Protein AF-A0AAD2JJI2-F1 (afdb_monomer_lite)

Organism: NCBI:txid2856

InterPro domains:
  IPR001129 Membrane-associated, eicosanoid/glutathione metabolism (MAPEG) protein [PF01124] (99-195)
  IPR023352 Membrane associated eicosanoid/glutathione metabolism-like domain superfamily [G3DSA:1.20.120.550] (39-202)
  IPR023352 Membrane associated eicosanoid/glutathione metabolism-like domain superfamily [SSF161084] (116-195)

Sequence (202 aa):
MNHLKLLPLAGTISCIIAIFCIFITALVKGLGDITNGPAQNLKDYVPVLYVTASAIFLLYTLFWNQGYTTFTEHEALQQRFEKEGYQNVDGHHDNDGDPNHNKGPSLTQVKYGGQNKKIRNADRFVGNLQEQMIPFLISMYAYSTYVNARSAAQIGWAWLFFRSYYPFTFTRFPLLFASTLPAYGCVWFMLLRAVYAATTTT

pLDDT: mean 77.68, std 17.43, range [41.06, 97.19]

Radius of gyration: 22.15 Å; chains: 1; bounding box: 49×36×62 Å

Foldseek 3Di:
DPPLVCVLVVLLVVLVVLLVVVVVVVVVVHPPDPDPWFDDDPVQQPLVVSLVVSLVSLLVSLVVQLVSQLVVVLVVQQVCCVPVPLPPRPQPPPDPPDPCSPDGDDSCSSQPVPPDPSSVLSVVLNVVSVVLVVLLSVLLVLLNRQTNNSVSSVLSSVLSVLSSCLSVQVVPPPSNCSSPVSNVVSSVVSNVNSVVSVVPVD

Secondary structure (DSSP, 8-state):
--SGGGHHHHHHHHHHHHHHHHHHHHHHT----TT--S--SGGGGHHHHHHHHHHHHHHHHHHHHHHHHHHHHHHHHHHHHHHH-GGG-TT--S-TT-S-TTPPPPHHHHHHSS--HHHHHHHHHHHHHHHHHHHHHHHHHHHIIIIIHHHHHHHHHHHHHHHHTHHHHTTSTTTHHHHHHHHHHHHHHHHHHHHHHHHH--

Structure (mmCIF, N/CA/C/O backbone):
data_AF-A0AAD2JJI2-F1
#
_entry.id   AF-A0AAD2JJI2-F1
#
loop_
_atom_site.group_PDB
_atom_site.id
_atom_site.type_symbol
_atom_site.label_atom_id
_atom_site.label_alt_id
_atom_site.label_comp_id
_atom_site.label_asym_id
_atom_site.label_entity_id
_atom_site.label_seq_id
_atom_site.pdbx_PDB_ins_code
_atom_site.Cartn_x
_atom_site.Cartn_y
_atom_site.Cartn_z
_atom_site.occupancy
_atom_site.B_iso_or_equiv
_atom_site.auth_seq_id
_atom_site.auth_comp_id
_atom_site.auth_asym_id
_atom_site.auth_atom_id
_atom_site.pdbx_PDB_model_num
ATOM 1 N N . MET A 1 1 ? -27.105 -10.404 13.482 1.00 43.94 1 MET A N 1
ATOM 2 C CA . MET A 1 1 ? -25.807 -10.023 14.095 1.00 43.94 1 MET A CA 1
ATOM 3 C C . MET A 1 1 ? -24.560 -10.734 13.527 1.00 43.94 1 MET A C 1
ATOM 5 O O . MET A 1 1 ? -23.466 -10.400 13.960 1.00 43.94 1 MET A O 1
ATOM 9 N N . ASN A 1 2 ? -24.651 -11.624 12.521 1.00 45.25 2 ASN A N 1
ATOM 10 C CA . ASN A 1 2 ? -23.464 -12.275 11.917 1.00 45.25 2 ASN A CA 1
ATOM 11 C C . ASN A 1 2 ? -22.924 -11.591 10.642 1.00 45.25 2 ASN A C 1
ATOM 13 O O . ASN A 1 2 ? -21.810 -11.885 10.219 1.00 45.25 2 ASN A O 1
ATOM 17 N N . HIS A 1 3 ? -23.668 -10.656 10.045 1.00 41.31 3 HIS A N 1
ATOM 18 C CA . HIS A 1 3 ? -23.313 -10.069 8.744 1.00 41.31 3 HIS A CA 1
ATOM 19 C C . HIS A 1 3 ? -22.249 -8.957 8.825 1.00 41.31 3 HIS A C 1
ATOM 21 O O . HIS A 1 3 ? -21.460 -8.806 7.899 1.00 41.31 3 HIS A O 1
ATOM 27 N N . LEU A 1 4 ? -22.153 -8.232 9.949 1.00 41.06 4 LEU A N 1
ATOM 28 C CA . LEU A 1 4 ? -21.192 -7.128 10.132 1.00 41.06 4 LEU A CA 1
ATOM 29 C C . LEU A 1 4 ? -19.730 -7.597 10.198 1.00 41.06 4 LEU A C 1
ATOM 31 O O . LEU A 1 4 ? -18.851 -6.947 9.644 1.00 41.06 4 LEU A O 1
ATOM 35 N N . LYS A 1 5 ? -19.472 -8.785 10.758 1.00 45.38 5 LYS A N 1
ATOM 36 C CA . LYS A 1 5 ? -18.121 -9.375 10.838 1.00 45.38 5 LYS A CA 1
ATOM 37 C C . LYS A 1 5 ? -17.541 -9.776 9.475 1.00 45.38 5 LYS A C 1
ATOM 39 O O . LYS A 1 5 ? -16.327 -9.893 9.345 1.00 45.38 5 LYS A O 1
ATOM 44 N N . LEU A 1 6 ? -18.396 -9.994 8.473 1.00 48.72 6 LEU A N 1
ATOM 45 C CA . LEU A 1 6 ? -17.996 -10.438 7.134 1.00 48.72 6 LEU A CA 1
ATOM 46 C C . LEU A 1 6 ? -17.609 -9.279 6.207 1.00 48.72 6 LEU A C 1
ATOM 48 O O . LEU A 1 6 ? -16.946 -9.516 5.207 1.00 48.72 6 LEU A O 1
ATOM 52 N N . LEU A 1 7 ? -17.974 -8.037 6.529 1.00 41.53 7 LEU A N 1
ATOM 53 C CA . LEU A 1 7 ? -17.784 -6.879 5.647 1.00 41.53 7 LEU A CA 1
ATOM 54 C C . LEU A 1 7 ? -16.307 -6.495 5.402 1.00 41.53 7 LEU A C 1
ATOM 56 O O . LEU A 1 7 ? -15.930 -6.336 4.240 1.00 41.53 7 LEU A O 1
ATOM 60 N N . PRO A 1 8 ? -15.431 -6.409 6.423 1.00 46.12 8 PRO A N 1
ATOM 61 C CA . PRO A 1 8 ? -14.004 -6.136 6.206 1.00 46.12 8 PRO A CA 1
ATOM 62 C C . PRO A 1 8 ? -13.297 -7.293 5.489 1.00 46.12 8 PRO A C 1
ATOM 64 O O . PRO A 1 8 ? -12.393 -7.089 4.674 1.00 46.12 8 PRO A O 1
ATOM 67 N N . LEU A 1 9 ? -13.746 -8.520 5.771 1.00 49.56 9 LEU A N 1
ATOM 68 C CA . LEU A 1 9 ? -13.246 -9.734 5.140 1.00 49.56 9 LEU A CA 1
ATOM 69 C C . LEU A 1 9 ? -13.655 -9.784 3.664 1.00 49.56 9 LEU A C 1
ATOM 71 O O . LEU A 1 9 ? -12.820 -10.090 2.825 1.00 49.56 9 LEU A O 1
ATOM 75 N N . ALA A 1 10 ? -14.890 -9.403 3.332 1.00 48.69 10 ALA A N 1
ATOM 76 C CA . ALA A 1 10 ? -15.382 -9.316 1.962 1.00 48.69 10 ALA A CA 1
ATOM 77 C C . ALA A 1 10 ? -14.613 -8.265 1.156 1.00 48.69 10 ALA A C 1
ATOM 79 O O . ALA A 1 10 ? -14.203 -8.560 0.039 1.00 48.69 10 ALA A O 1
ATOM 80 N N . GLY A 1 11 ? -14.332 -7.087 1.725 1.00 41.97 11 GLY A N 1
ATOM 81 C CA . GLY A 1 11 ? -13.484 -6.078 1.076 1.00 41.97 11 GLY A CA 1
ATOM 82 C C . GLY A 1 11 ? -12.068 -6.596 0.814 1.00 41.97 11 GLY A C 1
ATOM 83 O O . GLY A 1 11 ? -11.581 -6.536 -0.309 1.00 41.97 11 GLY A O 1
ATOM 84 N N . THR A 1 12 ? -11.444 -7.221 1.815 1.00 50.91 12 THR A N 1
ATOM 85 C CA . THR A 1 12 ? -10.092 -7.795 1.696 1.00 50.91 12 THR A CA 1
ATOM 86 C C . THR A 1 12 ? -10.035 -8.955 0.693 1.00 50.91 12 THR A C 1
ATOM 88 O O . THR A 1 12 ? -9.120 -9.020 -0.123 1.00 50.91 12 THR A O 1
ATOM 91 N N . ILE A 1 13 ? -11.027 -9.850 0.704 1.00 60.72 13 ILE A N 1
ATOM 92 C CA . ILE A 1 13 ? -11.151 -10.958 -0.253 1.00 60.72 13 ILE A CA 1
ATOM 93 C C . ILE A 1 13 ? -11.377 -10.413 -1.665 1.00 60.72 13 ILE A C 1
ATOM 95 O O . ILE A 1 13 ? -10.731 -10.879 -2.596 1.00 60.72 13 ILE A O 1
ATOM 99 N N . SER A 1 14 ? -12.220 -9.392 -1.829 1.00 45.00 14 SER A N 1
ATOM 100 C CA . SER A 1 14 ? -12.448 -8.733 -3.122 1.00 45.00 14 SER A CA 1
ATOM 101 C C . SER A 1 14 ? -11.168 -8.095 -3.661 1.00 45.00 14 SER A C 1
ATOM 103 O O . SER A 1 14 ? -10.886 -8.218 -4.848 1.00 45.00 14 SER A O 1
ATOM 105 N N . CYS A 1 15 ? -10.353 -7.478 -2.795 1.00 47.31 15 CYS A N 1
ATOM 106 C CA . CYS A 1 15 ? -9.023 -6.973 -3.146 1.00 47.31 15 CYS A CA 1
ATOM 107 C C . CYS A 1 15 ? -8.091 -8.083 -3.599 1.00 47.31 15 CYS A C 1
ATOM 109 O O . CYS A 1 15 ? -7.468 -7.957 -4.646 1.00 47.31 15 CYS A O 1
ATOM 111 N N . ILE A 1 16 ? -8.000 -9.169 -2.834 1.00 60.47 16 ILE A N 1
ATOM 112 C CA . ILE A 1 16 ? -7.134 -10.299 -3.172 1.00 60.47 16 ILE A CA 1
ATOM 113 C C . ILE A 1 16 ? -7.577 -10.914 -4.502 1.00 60.47 16 ILE A C 1
ATOM 115 O O . ILE A 1 16 ? -6.733 -11.141 -5.359 1.00 60.47 16 ILE A O 1
ATOM 119 N N . ILE A 1 17 ? -8.883 -11.106 -4.715 1.00 61.16 17 ILE A N 1
ATOM 120 C CA . ILE A 1 17 ? -9.442 -11.615 -5.974 1.00 61.16 17 ILE A CA 1
ATOM 121 C C . ILE A 1 17 ? -9.149 -10.650 -7.123 1.00 61.16 17 ILE A C 1
ATOM 123 O O . ILE A 1 17 ? -8.689 -11.096 -8.164 1.00 61.16 17 ILE A O 1
ATOM 127 N N . ALA A 1 18 ? -9.347 -9.342 -6.952 1.00 44.78 18 ALA A N 1
ATOM 128 C CA . ALA A 1 18 ? -9.059 -8.357 -7.992 1.00 44.78 18 ALA A CA 1
ATOM 129 C C . ALA A 1 18 ? -7.566 -8.340 -8.358 1.00 44.78 18 ALA A C 1
ATOM 131 O O . ALA A 1 18 ? -7.224 -8.416 -9.536 1.00 44.78 18 ALA A O 1
ATOM 132 N N . ILE A 1 19 ? -6.678 -8.332 -7.360 1.00 52.28 19 ILE A N 1
ATOM 133 C CA . ILE A 1 19 ? -5.223 -8.435 -7.536 1.00 52.28 19 ILE A CA 1
ATOM 134 C C . ILE A 1 19 ? -4.869 -9.732 -8.271 1.00 52.28 19 ILE A C 1
ATOM 136 O O . ILE A 1 19 ? -4.091 -9.707 -9.220 1.00 52.28 19 ILE A O 1
ATOM 140 N N . PHE A 1 20 ? -5.480 -10.855 -7.889 1.00 66.69 20 PHE A N 1
ATOM 141 C CA . PHE A 1 20 ? -5.233 -12.165 -8.487 1.00 66.69 20 PHE A CA 1
ATOM 142 C C . PHE A 1 20 ? -5.761 -12.260 -9.924 1.00 66.69 20 PHE A C 1
ATOM 144 O O . PHE A 1 20 ? -5.059 -12.748 -10.802 1.00 66.69 20 PHE A O 1
ATOM 151 N N . CYS A 1 21 ? -6.952 -11.731 -10.208 1.00 53.44 21 CYS A N 1
ATOM 152 C CA . CYS A 1 21 ? -7.525 -11.656 -11.551 1.00 53.44 21 CYS A CA 1
ATOM 153 C C . CYS A 1 21 ? -6.686 -10.761 -12.468 1.00 53.44 21 CYS A C 1
ATOM 155 O O . CYS A 1 21 ? -6.437 -11.123 -13.618 1.00 53.44 21 CYS A O 1
ATOM 157 N N . ILE A 1 22 ? -6.212 -9.618 -11.969 1.00 51.47 22 ILE A N 1
ATOM 158 C CA . ILE A 1 22 ? -5.355 -8.704 -12.730 1.00 51.47 22 ILE A CA 1
ATOM 159 C C . ILE A 1 22 ? -3.973 -9.336 -12.962 1.00 51.47 22 ILE A C 1
ATOM 161 O O . ILE A 1 22 ? -3.463 -9.285 -14.081 1.00 51.47 22 ILE A O 1
ATOM 165 N N . PHE A 1 23 ? -3.402 -10.007 -11.957 1.00 55.41 23 PHE A N 1
ATOM 166 C CA . PHE A 1 23 ? -2.145 -10.753 -12.068 1.00 55.41 23 PHE A CA 1
ATOM 167 C C . PHE A 1 23 ? -2.246 -11.921 -13.061 1.00 55.41 23 PHE A C 1
ATOM 169 O O . PHE A 1 23 ? -1.403 -12.045 -13.946 1.00 55.41 23 PHE A O 1
ATOM 176 N N . ILE A 1 24 ? -3.313 -12.724 -12.998 1.00 60.78 24 ILE A N 1
ATOM 177 C CA . ILE A 1 24 ? -3.593 -13.785 -13.977 1.00 60.78 24 ILE A CA 1
ATOM 178 C C . ILE A 1 24 ? -3.770 -13.192 -15.371 1.00 60.78 24 ILE A C 1
ATOM 180 O O . ILE A 1 24 ? -3.204 -13.711 -16.325 1.00 60.78 24 ILE A O 1
ATOM 184 N N . THR A 1 25 ? -4.485 -12.076 -15.508 1.00 52.12 25 THR A N 1
ATOM 185 C CA . THR A 1 25 ? -4.640 -11.407 -16.808 1.00 52.12 25 THR A CA 1
ATOM 186 C C . THR A 1 25 ? -3.288 -10.946 -17.362 1.00 52.12 25 THR A C 1
ATOM 188 O O . THR A 1 25 ? -3.051 -11.052 -18.565 1.00 52.12 25 THR A O 1
ATOM 191 N N . ALA A 1 26 ? -2.378 -10.481 -16.501 1.00 51.84 26 ALA A N 1
ATOM 192 C CA . ALA A 1 26 ? -1.017 -10.102 -16.873 1.00 51.84 26 ALA A CA 1
ATOM 193 C C . ALA A 1 26 ? -0.135 -11.310 -17.255 1.00 51.84 26 ALA A C 1
ATOM 195 O O . ALA A 1 26 ? 0.678 -11.195 -18.171 1.00 51.84 26 ALA A O 1
ATOM 196 N N . LEU A 1 27 ? -0.314 -12.466 -16.605 1.00 56.34 27 LEU A N 1
ATOM 197 C CA . LEU A 1 27 ? 0.367 -13.720 -16.954 1.00 56.34 27 LEU A CA 1
ATOM 198 C C . LEU A 1 27 ? -0.154 -14.316 -18.270 1.00 56.34 27 LEU A C 1
ATOM 200 O O . LEU A 1 27 ? 0.636 -14.682 -19.136 1.00 56.34 27 LEU A O 1
ATOM 204 N N . VAL A 1 28 ? -1.479 -14.365 -18.442 1.00 58.12 28 VAL A N 1
ATOM 205 C CA . VAL A 1 28 ? -2.165 -14.931 -19.617 1.00 58.12 28 VAL A CA 1
ATOM 206 C C . VAL A 1 28 ? -1.886 -14.113 -20.880 1.00 58.12 28 VAL A C 1
ATOM 208 O O . VAL A 1 28 ? -1.758 -14.681 -21.959 1.00 58.12 28 VAL A O 1
ATOM 211 N N . LYS A 1 29 ? -1.730 -12.788 -20.761 1.00 53.38 29 LYS A N 1
ATOM 212 C CA . LYS A 1 29 ? -1.351 -11.914 -21.888 1.00 53.38 29 LYS A CA 1
ATOM 213 C C . LYS A 1 29 ? 0.147 -11.949 -22.234 1.00 53.38 29 LYS A C 1
ATOM 215 O O . LYS A 1 29 ? 0.558 -11.271 -23.170 1.00 53.38 29 LYS A O 1
ATOM 220 N N . GLY A 1 30 ? 0.941 -12.759 -21.529 1.00 45.28 30 GLY A N 1
ATOM 221 C CA . GLY A 1 30 ? 2.331 -13.056 -21.861 1.00 45.28 30 GLY A CA 1
ATOM 222 C C . GLY A 1 30 ? 3.358 -12.126 -21.206 1.00 45.28 30 GLY A C 1
ATOM 223 O O . GLY A 1 30 ? 3.362 -10.906 -21.391 1.00 45.28 30 GLY A O 1
ATOM 224 N N . LEU A 1 31 ? 4.314 -12.742 -20.499 1.00 50.06 31 LEU A N 1
ATOM 225 C CA . LEU A 1 31 ? 5.531 -12.142 -19.936 1.00 50.06 31 LEU A CA 1
ATOM 226 C C . LEU A 1 31 ? 6.638 -11.881 -20.991 1.00 50.06 31 LEU A C 1
ATOM 228 O O . LEU A 1 31 ? 7.806 -12.131 -20.731 1.00 50.06 31 LEU A O 1
ATOM 232 N N . GLY A 1 32 ? 6.284 -11.420 -22.198 1.00 47.78 32 GLY A N 1
ATOM 233 C CA . GLY A 1 32 ? 7.225 -11.281 -23.325 1.00 47.78 32 GLY A CA 1
ATOM 234 C C . GLY A 1 32 ? 8.354 -10.254 -23.129 1.00 47.78 32 GLY A C 1
ATOM 235 O O . GLY A 1 32 ? 8.102 -9.057 -23.130 1.00 47.78 32 GLY A O 1
ATOM 236 N N . ASP A 1 33 ? 9.584 -10.742 -23.010 1.00 43.53 33 ASP A N 1
ATOM 237 C CA . ASP A 1 33 ? 10.868 -10.027 -22.973 1.00 43.53 33 ASP A CA 1
ATOM 238 C C . ASP A 1 33 ? 11.049 -8.882 -21.954 1.00 43.53 33 ASP A C 1
ATOM 240 O O . ASP A 1 33 ? 10.350 -7.868 -21.906 1.00 43.53 33 ASP A O 1
ATOM 244 N N . ILE A 1 34 ? 12.083 -9.042 -21.129 1.00 45.88 34 ILE A N 1
ATOM 245 C CA . ILE A 1 34 ? 12.515 -8.123 -20.061 1.00 45.88 34 ILE A CA 1
ATOM 246 C C . ILE A 1 34 ? 13.245 -6.884 -20.648 1.00 45.88 34 ILE A C 1
ATOM 248 O O . ILE A 1 34 ? 13.812 -6.075 -19.922 1.00 45.88 34 ILE A O 1
ATOM 252 N N . THR A 1 35 ? 13.207 -6.680 -21.968 1.00 45.25 35 THR A N 1
ATOM 253 C CA . THR A 1 35 ? 14.158 -5.825 -22.703 1.00 45.25 35 THR A CA 1
ATOM 254 C C . THR A 1 35 ? 13.556 -4.636 -23.451 1.00 45.25 35 THR A C 1
ATOM 256 O O . THR A 1 35 ? 14.305 -3.891 -24.079 1.00 45.25 35 THR A O 1
ATOM 259 N N . ASN A 1 36 ? 12.251 -4.364 -23.356 1.00 56.16 36 ASN A N 1
ATOM 260 C CA . ASN A 1 36 ? 11.730 -3.099 -23.887 1.00 56.16 36 ASN A CA 1
ATOM 261 C C . ASN A 1 36 ? 12.268 -1.961 -23.013 1.00 56.16 36 ASN A C 1
ATOM 263 O O . ASN A 1 36 ? 11.996 -1.950 -21.820 1.00 56.16 36 ASN A O 1
ATOM 267 N N . GLY A 1 37 ? 13.098 -1.076 -23.563 1.00 67.88 37 GLY A N 1
ATOM 268 C CA . GLY A 1 37 ? 13.741 0.015 -22.827 1.00 67.88 37 GLY A CA 1
ATOM 269 C C . GLY A 1 37 ? 12.758 1.055 -22.246 1.00 67.88 37 GLY A C 1
ATOM 270 O O . GLY A 1 37 ? 11.643 0.716 -21.842 1.00 67.88 37 GLY A O 1
ATOM 271 N N . PRO A 1 38 ? 13.149 2.339 -22.186 1.00 80.62 38 PRO A N 1
ATOM 272 C CA . PRO A 1 38 ? 12.285 3.420 -21.711 1.00 80.62 38 PRO A CA 1
ATOM 273 C C . PRO A 1 38 ? 10.902 3.379 -22.377 1.00 80.62 38 PRO A C 1
ATOM 275 O O . PRO A 1 38 ? 10.813 3.059 -23.566 1.00 80.62 38 PRO A O 1
ATOM 278 N N . ALA A 1 39 ? 9.832 3.703 -21.643 1.00 85.06 39 ALA A N 1
ATOM 279 C CA . ALA A 1 39 ? 8.488 3.755 -22.220 1.00 85.06 39 ALA A CA 1
ATOM 280 C C . ALA A 1 39 ? 8.447 4.722 -23.415 1.00 85.06 39 ALA A C 1
ATOM 282 O O . ALA A 1 39 ? 8.797 5.893 -23.282 1.00 85.06 39 ALA A O 1
ATOM 283 N N . GLN A 1 40 ? 8.003 4.234 -24.572 1.00 85.88 40 GLN A N 1
ATOM 284 C CA . GLN A 1 40 ? 7.971 4.997 -25.823 1.00 85.88 40 GLN A CA 1
ATOM 285 C C . GLN A 1 40 ? 6.574 5.557 -26.104 1.00 85.88 40 GLN A C 1
ATOM 287 O O . GLN A 1 40 ? 6.432 6.597 -26.739 1.00 85.88 40 GLN A O 1
ATOM 292 N N . ASN A 1 41 ? 5.526 4.871 -25.638 1.00 88.06 41 ASN A N 1
ATOM 293 C CA . ASN A 1 41 ? 4.136 5.217 -25.914 1.00 88.06 41 ASN A CA 1
ATOM 294 C C . ASN A 1 41 ? 3.262 5.126 -24.658 1.00 88.06 41 ASN A C 1
ATOM 296 O O . ASN A 1 41 ? 3.548 4.387 -23.720 1.00 88.06 41 ASN A O 1
ATOM 300 N N . LEU A 1 42 ? 2.097 5.785 -24.687 1.00 85.44 42 LEU 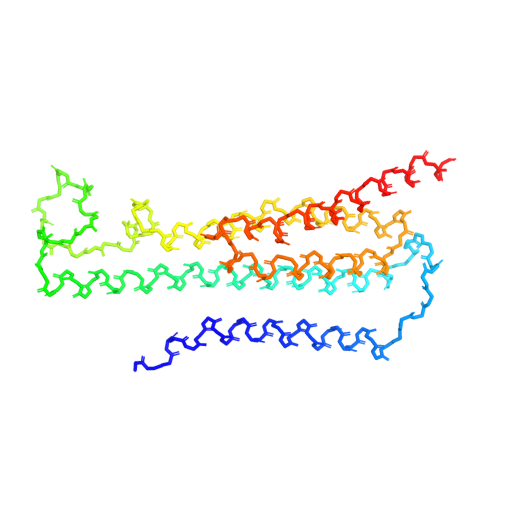A N 1
ATOM 301 C CA . LEU A 1 42 ? 1.099 5.705 -23.607 1.00 85.44 42 LEU A CA 1
ATOM 302 C C . LEU A 1 42 ? 0.670 4.264 -23.279 1.00 85.44 42 LEU A C 1
ATOM 304 O O . LEU A 1 42 ? 0.366 3.952 -22.130 1.00 85.44 42 LEU A O 1
ATOM 308 N N . LYS A 1 43 ? 0.668 3.369 -24.275 1.00 88.31 43 LYS A N 1
ATOM 309 C CA . LYS A 1 43 ? 0.299 1.956 -24.092 1.00 88.31 43 LYS A CA 1
ATOM 310 C C . LYS A 1 43 ? 1.271 1.200 -23.182 1.00 88.31 43 LYS A C 1
ATOM 312 O O . LYS A 1 43 ? 0.849 0.253 -22.520 1.00 88.31 43 LYS A O 1
ATOM 317 N N . ASP A 1 44 ? 2.520 1.647 -23.085 1.00 88.06 44 ASP A N 1
ATOM 318 C CA . ASP A 1 44 ? 3.545 0.997 -22.262 1.00 88.06 44 ASP A CA 1
ATOM 319 C C . ASP A 1 44 ? 3.258 1.172 -20.764 1.00 88.06 44 ASP A C 1
ATOM 321 O O . ASP A 1 44 ? 3.665 0.346 -19.952 1.00 88.06 44 ASP A O 1
ATOM 325 N N . TYR A 1 45 ? 2.478 2.197 -20.395 1.00 90.31 45 TYR A N 1
ATOM 326 C CA . TYR A 1 45 ? 2.071 2.470 -19.014 1.00 90.31 45 TYR A CA 1
ATOM 327 C C . TYR A 1 45 ? 0.844 1.674 -18.565 1.00 90.31 45 TYR A C 1
ATOM 329 O O . TYR A 1 45 ? 0.505 1.708 -17.385 1.00 90.31 45 TYR A O 1
ATOM 337 N N . VAL A 1 46 ? 0.169 0.930 -19.448 1.00 90.75 46 VAL A N 1
ATOM 338 C CA . VAL A 1 46 ? -1.028 0.152 -19.070 1.00 90.75 46 VAL A CA 1
ATOM 339 C C . VAL A 1 46 ? -0.773 -0.782 -17.869 1.00 90.75 46 VAL A C 1
ATOM 341 O O . VAL A 1 46 ? -1.577 -0.767 -16.935 1.00 90.75 46 VAL A O 1
ATOM 344 N N . PRO A 1 47 ? 0.346 -1.533 -17.793 1.00 90.56 47 PRO A N 1
ATOM 345 C CA . PRO A 1 47 ? 0.684 -2.320 -16.604 1.00 90.56 47 PRO A CA 1
ATOM 346 C C . PRO A 1 47 ? 0.848 -1.477 -15.328 1.00 90.56 47 PRO A C 1
ATOM 348 O O . PRO A 1 47 ? 0.406 -1.882 -14.255 1.00 90.56 47 PRO A O 1
ATOM 351 N N . VAL A 1 48 ? 1.441 -0.288 -15.447 1.00 93.69 48 VAL A N 1
ATOM 352 C CA . VAL A 1 48 ? 1.685 0.661 -14.346 1.00 93.69 48 VAL A CA 1
ATOM 353 C C . VAL A 1 48 ? 0.369 1.253 -13.828 1.00 93.69 48 VAL A C 1
ATOM 355 O O . VAL A 1 48 ? 0.181 1.424 -12.620 1.00 93.69 48 VAL A O 1
ATOM 358 N N . LEU A 1 49 ? -0.587 1.502 -14.727 1.00 94.00 49 LEU A N 1
ATOM 359 C CA . LEU A 1 49 ? -1.936 1.943 -14.374 1.00 94.00 49 LEU A CA 1
ATOM 360 C C . LEU A 1 49 ? -2.683 0.885 -13.555 1.00 94.00 49 LEU A C 1
ATOM 362 O O . LEU A 1 49 ? -3.345 1.243 -12.583 1.00 94.00 49 LEU A O 1
ATOM 366 N N . TYR A 1 50 ? -2.538 -0.408 -13.868 1.00 93.56 50 TYR A N 1
ATOM 367 C CA . TYR A 1 50 ? -3.140 -1.476 -13.056 1.00 93.56 50 TYR A CA 1
ATOM 368 C C . TYR A 1 50 ? -2.583 -1.517 -11.631 1.00 93.56 50 TYR A C 1
ATOM 370 O O . TYR A 1 50 ? -3.346 -1.672 -10.674 1.00 93.56 50 TYR A O 1
ATOM 378 N N . VAL A 1 51 ? -1.271 -1.331 -11.474 1.00 95.69 51 VAL A N 1
ATOM 379 C CA . VAL A 1 51 ? -0.641 -1.222 -10.152 1.00 95.69 51 VAL A CA 1
ATOM 380 C C . VAL A 1 51 ? -1.153 0.017 -9.415 1.00 95.69 51 VAL A C 1
ATOM 382 O O . VAL A 1 51 ? -1.518 -0.068 -8.245 1.00 95.69 51 VAL A O 1
ATOM 385 N N . THR A 1 52 ? -1.253 1.156 -10.103 1.00 97.19 52 THR A N 1
ATOM 386 C CA . THR A 1 52 ? -1.760 2.412 -9.526 1.00 97.19 52 THR A CA 1
ATOM 387 C C . THR A 1 52 ? -3.198 2.254 -9.032 1.00 97.19 52 THR A C 1
ATOM 389 O O . THR A 1 52 ? -3.497 2.574 -7.882 1.00 97.19 52 THR A O 1
ATOM 392 N N . ALA A 1 53 ? -4.080 1.700 -9.867 1.00 95.25 53 ALA A N 1
ATOM 393 C CA . ALA A 1 53 ? -5.464 1.417 -9.504 1.00 95.25 53 ALA A CA 1
ATOM 394 C C . ALA A 1 53 ? -5.547 0.475 -8.294 1.00 95.25 53 ALA A C 1
ATOM 396 O O . ALA A 1 53 ? -6.335 0.707 -7.379 1.00 95.25 53 ALA A O 1
ATOM 397 N N . SER A 1 54 ? -4.685 -0.542 -8.241 1.00 94.88 54 SER A N 1
ATOM 398 C CA . SER A 1 54 ? -4.631 -1.492 -7.126 1.00 94.88 54 SER A CA 1
ATOM 399 C C . SER A 1 54 ? -4.118 -0.853 -5.830 1.00 94.88 54 SER A C 1
ATOM 401 O O . SER A 1 54 ? -4.637 -1.154 -4.758 1.00 94.88 54 SER A O 1
ATOM 403 N N . ALA A 1 55 ? -3.163 0.080 -5.906 1.00 95.06 55 ALA A N 1
ATOM 404 C CA . ALA A 1 55 ? -2.703 0.863 -4.755 1.00 95.06 55 ALA A CA 1
ATOM 405 C C . ALA A 1 55 ? -3.811 1.760 -4.193 1.00 95.06 55 ALA A C 1
ATOM 407 O O . ALA A 1 55 ? -4.012 1.810 -2.980 1.00 95.06 55 ALA A O 1
ATOM 408 N N . ILE A 1 56 ? -4.567 2.419 -5.076 1.00 95.56 56 ILE A N 1
ATOM 409 C CA . ILE A 1 56 ? -5.730 3.229 -4.697 1.00 95.56 56 ILE A CA 1
ATOM 410 C C . ILE A 1 56 ? -6.811 2.345 -4.065 1.00 95.56 56 ILE A C 1
ATOM 412 O O . ILE A 1 56 ? -7.381 2.713 -3.040 1.00 95.56 56 ILE A O 1
ATOM 416 N N . PHE A 1 57 ? -7.066 1.162 -4.626 1.00 95.88 57 PHE A N 1
ATOM 417 C CA . PHE A 1 57 ? -8.048 0.226 -4.081 1.00 95.88 57 PHE A CA 1
ATOM 418 C C . PHE A 1 57 ? -7.646 -0.296 -2.695 1.00 95.88 57 PHE A C 1
ATOM 420 O O . PHE A 1 57 ? -8.474 -0.362 -1.782 1.00 95.88 57 PHE A O 1
ATOM 427 N N . LEU A 1 58 ? -6.357 -0.591 -2.495 1.00 94.06 58 LEU A N 1
ATOM 428 C CA . LEU A 1 58 ? -5.819 -0.942 -1.183 1.00 94.06 58 LEU A CA 1
ATOM 429 C C . LEU A 1 58 ? -5.992 0.210 -0.183 1.00 94.06 58 LEU A C 1
ATOM 431 O O . LEU A 1 58 ? -6.456 -0.024 0.932 1.00 94.06 58 LEU A O 1
ATOM 435 N N . LEU A 1 59 ? -5.693 1.452 -0.579 1.00 94.31 59 LEU A N 1
ATOM 436 C CA . LEU A 1 59 ? -5.921 2.631 0.262 1.00 94.31 59 LEU A CA 1
ATOM 437 C C . LEU A 1 59 ? -7.397 2.785 0.637 1.00 94.31 59 LEU A C 1
ATOM 439 O O . LEU A 1 59 ? -7.714 2.982 1.809 1.00 94.31 59 LEU A O 1
ATOM 443 N N . TYR A 1 60 ? -8.299 2.635 -0.330 1.00 94.69 60 TYR A N 1
ATOM 444 C CA . TYR A 1 60 ? -9.736 2.695 -0.081 1.00 94.69 60 TYR A CA 1
ATOM 445 C C . TYR A 1 60 ? -10.199 1.607 0.897 1.00 94.69 60 TYR A C 1
ATOM 447 O O . TYR A 1 60 ? -10.999 1.867 1.793 1.00 94.69 60 TYR A O 1
ATOM 455 N N . THR A 1 61 ? -9.625 0.408 0.801 1.00 92.38 61 THR A N 1
ATOM 456 C CA . THR A 1 61 ? -9.887 -0.690 1.744 1.00 92.38 61 THR A CA 1
ATOM 457 C C . THR A 1 61 ? -9.432 -0.349 3.160 1.00 92.38 61 THR A C 1
ATOM 459 O O . THR A 1 61 ? -10.135 -0.650 4.125 1.00 92.38 61 THR A O 1
ATOM 462 N N . LEU A 1 62 ? -8.282 0.315 3.311 1.00 92.81 62 LEU A N 1
ATOM 463 C CA . LEU A 1 62 ? -7.819 0.771 4.620 1.00 92.81 62 LEU A CA 1
ATOM 464 C C . LEU A 1 62 ? -8.695 1.897 5.181 1.00 92.81 62 LEU A C 1
ATOM 466 O O . LEU A 1 62 ? -9.000 1.855 6.371 1.00 92.81 62 LEU A O 1
ATOM 470 N N . PHE A 1 63 ? -9.164 2.840 4.354 1.00 93.69 63 PHE A N 1
ATOM 471 C CA . PHE A 1 63 ? -10.148 3.845 4.780 1.00 93.69 63 PHE A CA 1
ATOM 472 C C . PHE A 1 63 ? -11.454 3.203 5.244 1.00 93.69 63 PHE A C 1
ATOM 474 O O . PHE A 1 63 ? -12.000 3.579 6.282 1.00 93.69 63 PHE A O 1
ATOM 481 N N . TRP A 1 64 ? -11.933 2.196 4.514 1.00 93.19 64 TRP A N 1
ATOM 482 C CA . TRP A 1 64 ? -13.109 1.437 4.916 1.00 93.19 64 TRP A CA 1
ATOM 483 C C . TRP A 1 64 ? -12.894 0.755 6.270 1.00 93.19 64 TRP A C 1
ATOM 485 O O . TRP A 1 64 ? -13.726 0.877 7.166 1.00 93.19 64 TRP A O 1
ATOM 495 N N . ASN A 1 65 ? -11.752 0.087 6.456 1.00 90.94 65 ASN A N 1
ATOM 496 C CA . ASN A 1 65 ? -11.403 -0.555 7.720 1.00 90.94 65 ASN A CA 1
ATOM 497 C C . ASN A 1 65 ? -11.268 0.451 8.877 1.00 90.94 65 ASN A C 1
ATOM 499 O O . ASN A 1 65 ? -11.700 0.161 9.992 1.00 90.94 65 ASN A O 1
ATOM 503 N N . GLN A 1 66 ? -10.702 1.632 8.620 1.00 93.25 66 GLN A N 1
ATOM 504 C CA . GLN A 1 66 ? -10.604 2.730 9.583 1.00 93.25 66 GLN A CA 1
ATOM 505 C C . GLN A 1 66 ? -11.993 3.184 10.042 1.00 93.25 66 GLN A C 1
ATOM 507 O O . GLN A 1 66 ? -12.272 3.164 11.240 1.00 93.25 66 GLN A O 1
ATOM 512 N N . GLY A 1 67 ? -12.891 3.503 9.103 1.00 92.31 67 GLY A 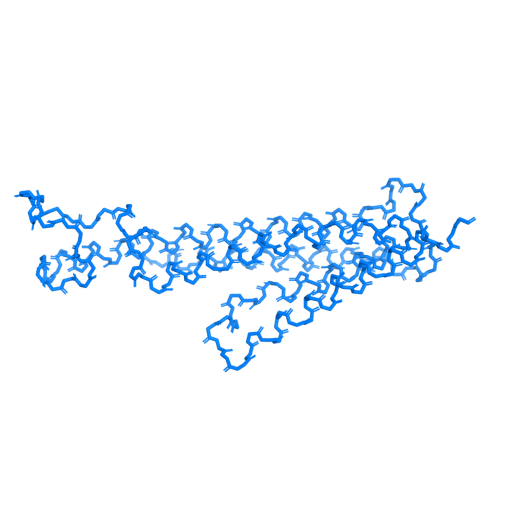N 1
ATOM 513 C CA . GLY A 1 67 ? -14.266 3.898 9.415 1.00 92.31 67 GLY A CA 1
ATOM 514 C C . GLY A 1 67 ? -15.045 2.799 10.140 1.00 92.31 67 GLY A C 1
ATOM 515 O O . GLY A 1 67 ? -15.650 3.052 11.180 1.00 92.31 67 GLY A O 1
ATOM 516 N N . TYR A 1 68 ? -14.970 1.562 9.641 1.00 92.44 68 TYR A N 1
ATOM 517 C CA . TYR A 1 68 ? -15.611 0.402 10.260 1.00 92.44 68 TYR A CA 1
ATOM 518 C C . TYR A 1 68 ? -15.149 0.202 11.708 1.00 92.44 68 TYR A C 1
ATOM 520 O O . TYR A 1 68 ? -15.982 0.057 12.599 1.00 92.44 68 TYR A O 1
ATOM 528 N N . THR A 1 69 ? -13.837 0.267 11.959 1.00 92.38 69 THR A N 1
ATOM 529 C CA . THR A 1 69 ? -13.274 0.124 13.309 1.00 92.38 69 THR A CA 1
ATOM 530 C C . THR A 1 69 ? -13.843 1.186 14.246 1.00 92.38 69 THR A C 1
ATOM 532 O O . THR A 1 69 ? -14.300 0.845 15.336 1.00 92.38 69 THR A O 1
ATOM 535 N N . THR A 1 70 ? -13.899 2.451 13.818 1.00 91.00 70 THR A N 1
ATOM 536 C CA . THR A 1 70 ? -14.491 3.531 14.620 1.00 91.00 70 THR A CA 1
ATOM 537 C C . THR A 1 70 ? -15.947 3.245 14.986 1.00 91.00 70 THR A C 1
ATOM 539 O O . THR A 1 70 ? -16.298 3.357 16.158 1.00 91.00 70 THR A O 1
ATOM 542 N N . PHE A 1 71 ? -16.786 2.843 14.025 1.00 92.56 71 PHE A N 1
ATOM 543 C CA . PHE A 1 71 ? -18.196 2.548 14.300 1.00 92.56 71 PHE A CA 1
ATOM 544 C C . PHE A 1 71 ? -18.368 1.357 15.245 1.00 92.56 71 PHE A C 1
ATOM 546 O O . PHE A 1 71 ? -19.144 1.441 16.191 1.00 92.56 71 PHE A O 1
ATOM 553 N N . THR A 1 72 ? -17.610 0.274 15.046 1.00 92.50 72 THR A N 1
ATOM 554 C CA . THR A 1 72 ? -17.711 -0.908 15.918 1.00 92.50 72 THR A CA 1
ATOM 555 C C . THR A 1 72 ? -17.259 -0.638 17.346 1.00 92.50 72 THR A C 1
ATOM 557 O O . THR A 1 72 ? -17.834 -1.173 18.290 1.00 92.50 72 THR A O 1
ATOM 560 N N . GLU A 1 73 ? -16.231 0.190 17.525 1.00 90.06 73 GLU A N 1
ATOM 561 C CA . GLU A 1 73 ? -15.746 0.539 18.857 1.00 90.06 73 GLU A CA 1
ATOM 562 C C . GLU A 1 73 ? -16.675 1.548 19.542 1.00 90.06 73 GLU A C 1
ATOM 564 O O . GLU A 1 73 ? -16.862 1.464 20.753 1.00 90.06 73 GLU A O 1
ATOM 569 N N . HIS A 1 74 ? -17.311 2.448 18.783 1.00 89.31 74 HIS A N 1
ATOM 570 C CA . HIS A 1 74 ? -18.358 3.334 19.302 1.00 89.31 74 HIS A CA 1
ATOM 571 C C . HIS A 1 74 ? -19.571 2.542 19.792 1.00 89.31 74 HIS A C 1
ATOM 573 O O . HIS A 1 74 ? -19.986 2.720 20.934 1.00 89.31 74 HIS A O 1
ATOM 579 N N . GLU A 1 75 ? -20.070 1.601 18.989 1.00 89.88 75 GLU A N 1
ATOM 580 C CA . GLU A 1 75 ? -21.168 0.714 19.382 1.00 89.88 75 GLU A CA 1
ATOM 581 C C . GLU A 1 75 ? -20.805 -0.120 20.622 1.00 89.88 75 GLU A C 1
ATOM 583 O O . GLU A 1 75 ? -21.598 -0.231 21.558 1.00 89.88 75 GLU A O 1
ATOM 588 N N . ALA A 1 76 ? -19.588 -0.670 20.674 1.00 88.25 76 ALA A N 1
ATOM 589 C CA . ALA A 1 76 ? -19.129 -1.449 21.821 1.00 88.25 76 ALA A CA 1
ATOM 590 C C . ALA A 1 76 ? -19.057 -0.611 23.108 1.00 88.25 76 ALA A C 1
ATOM 592 O O . ALA A 1 76 ? -19.408 -1.108 24.179 1.00 88.25 76 ALA A O 1
ATOM 593 N N . LEU A 1 77 ? -18.618 0.648 23.019 1.00 84.69 77 LEU A N 1
ATOM 594 C CA . LEU A 1 77 ? -18.584 1.567 24.158 1.00 84.69 77 LEU A CA 1
ATOM 595 C C . LEU A 1 77 ? -19.990 1.989 24.591 1.00 84.69 77 LEU A C 1
ATOM 597 O O . LEU A 1 77 ? -20.263 2.016 25.787 1.00 84.69 77 LEU A O 1
ATOM 601 N N . GLN A 1 78 ? -20.896 2.234 23.643 1.00 86.25 78 GLN A N 1
ATOM 602 C CA . GLN A 1 78 ? -22.299 2.538 23.928 1.00 86.25 78 GLN A CA 1
ATOM 603 C C . GLN A 1 78 ? -22.979 1.383 24.686 1.00 86.25 78 GLN A C 1
ATOM 605 O O . GLN A 1 78 ? -23.616 1.599 25.713 1.00 86.25 78 GLN A O 1
ATOM 610 N N . GLN A 1 79 ? -22.761 0.139 24.251 1.00 87.50 79 GLN A N 1
ATOM 611 C CA . GLN A 1 79 ? -23.297 -1.043 24.936 1.00 87.50 79 GLN A CA 1
ATOM 612 C C . GLN A 1 79 ? -22.707 -1.249 26.338 1.00 87.50 79 GLN A C 1
ATOM 614 O O . GLN A 1 79 ? -23.388 -1.778 27.215 1.00 87.50 79 GLN A O 1
ATOM 619 N N . ARG A 1 80 ? -21.437 -0.883 26.563 1.00 83.00 80 ARG A N 1
ATOM 620 C CA . ARG A 1 80 ? -20.820 -0.934 27.901 1.00 83.00 80 ARG A CA 1
ATOM 621 C C . ARG A 1 80 ? -21.386 0.144 28.810 1.00 83.00 80 ARG A C 1
ATOM 623 O O . ARG A 1 80 ? -21.745 -0.164 29.938 1.00 83.00 80 ARG A O 1
ATOM 630 N N . PHE A 1 81 ? -21.549 1.358 28.293 1.00 83.19 81 PHE A N 1
ATOM 631 C CA . PHE A 1 81 ? -22.175 2.465 29.008 1.00 83.19 81 PHE A CA 1
ATOM 632 C C . PHE A 1 81 ? -23.575 2.104 29.520 1.00 83.19 81 PHE A C 1
ATOM 634 O O . PHE A 1 81 ? -23.883 2.316 30.690 1.00 83.19 81 PHE A O 1
ATOM 641 N N . GLU A 1 82 ? -24.394 1.484 28.667 1.00 83.75 82 GLU A N 1
ATOM 642 C CA . GLU A 1 82 ? -25.747 1.034 29.018 1.00 83.75 82 GLU A CA 1
ATOM 643 C C . GLU A 1 82 ? -25.769 -0.076 30.083 1.00 83.75 82 GLU A C 1
ATOM 645 O O . GLU A 1 82 ? -26.739 -0.181 30.832 1.00 83.75 82 GLU A O 1
ATOM 650 N N . LYS A 1 83 ? -24.720 -0.907 30.165 1.00 83.19 83 LYS A N 1
ATOM 651 C CA . LYS A 1 83 ? -24.646 -2.049 31.095 1.00 83.19 83 LYS A CA 1
ATOM 652 C C . LYS A 1 83 ? -23.972 -1.726 32.426 1.00 83.19 83 LYS A C 1
ATOM 654 O O . LYS A 1 83 ? -24.410 -2.221 33.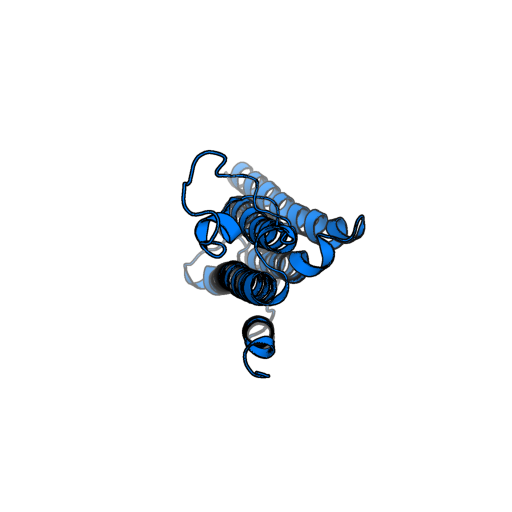458 1.00 83.19 83 LYS A O 1
ATOM 659 N N . GLU A 1 84 ? -22.880 -0.972 32.392 1.00 79.38 84 GLU A N 1
ATOM 660 C CA . GLU A 1 84 ? -21.961 -0.779 33.523 1.00 79.38 84 GLU A CA 1
ATOM 661 C C . GLU A 1 84 ? -22.137 0.594 34.196 1.00 79.38 84 GLU A C 1
ATOM 663 O O . GLU A 1 84 ? -21.624 0.812 35.296 1.00 79.38 84 GLU A O 1
ATOM 668 N N . GLY A 1 85 ? -22.895 1.501 33.568 1.00 67.81 85 GLY A N 1
ATOM 669 C CA . GLY A 1 85 ? -23.096 2.872 34.028 1.00 67.81 85 GLY A CA 1
ATOM 670 C C . GLY A 1 85 ? -21.875 3.774 33.802 1.00 67.81 85 GLY A C 1
ATOM 671 O O . GLY A 1 85 ? -20.755 3.314 33.587 1.00 67.81 85 GLY A O 1
ATO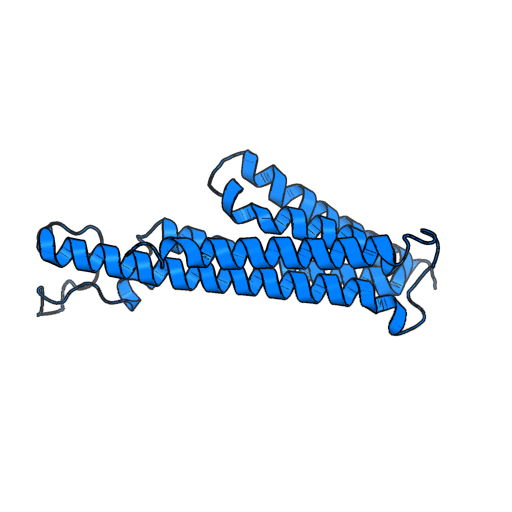M 672 N N . TYR A 1 86 ? -22.097 5.092 33.865 1.00 61.25 86 TYR A N 1
ATOM 673 C CA . TYR A 1 86 ? -21.120 6.138 33.515 1.00 61.25 86 TYR A CA 1
ATOM 674 C C . TYR A 1 86 ? -19.749 5.996 34.208 1.00 61.25 86 TYR A C 1
ATOM 676 O O . TYR A 1 86 ? -18.721 6.273 33.598 1.00 61.25 86 TYR A O 1
ATOM 684 N N . GLN A 1 87 ? -19.715 5.550 35.470 1.00 59.62 87 GLN A N 1
ATOM 685 C CA . GLN A 1 87 ? -18.501 5.552 36.303 1.00 59.62 87 GLN A CA 1
ATOM 686 C C . GLN A 1 87 ? -17.473 4.461 35.960 1.00 59.62 87 GLN A C 1
ATOM 688 O O . GLN A 1 87 ? -16.330 4.567 36.391 1.00 59.62 87 GLN A O 1
ATOM 693 N N . ASN A 1 88 ? -17.857 3.431 35.202 1.00 58.00 88 ASN A N 1
ATOM 694 C CA . ASN A 1 88 ? -17.014 2.251 34.971 1.00 58.00 88 ASN A CA 1
ATOM 695 C C . ASN A 1 88 ? -16.439 2.167 33.545 1.00 58.00 88 ASN A C 1
ATOM 697 O O . ASN A 1 88 ? -15.782 1.184 33.208 1.00 58.00 88 ASN A O 1
ATOM 701 N N . VAL A 1 89 ? -16.673 3.174 32.694 1.00 60.94 89 VAL A N 1
ATOM 702 C CA . VAL A 1 89 ? -16.226 3.154 31.292 1.00 60.94 89 VAL A CA 1
ATOM 703 C C . VAL A 1 89 ? -14.919 3.937 31.124 1.00 60.94 89 VAL A C 1
ATOM 705 O O . VAL A 1 89 ? -14.903 5.168 31.151 1.00 60.94 89 VAL A O 1
ATOM 708 N N . ASP A 1 90 ? -13.821 3.212 30.891 1.00 55.31 90 ASP A N 1
ATOM 709 C CA . ASP A 1 90 ? -12.511 3.779 30.544 1.00 55.31 90 ASP A CA 1
ATOM 710 C C . ASP A 1 90 ? -12.613 4.701 29.310 1.00 55.31 90 ASP A C 1
ATOM 712 O O . ASP A 1 90 ? -12.971 4.258 28.215 1.00 55.31 90 ASP A O 1
ATOM 716 N N . GLY A 1 91 ? -12.267 5.985 29.470 1.00 53.00 91 GLY A N 1
ATOM 717 C CA . GLY A 1 91 ? -12.251 6.978 28.382 1.00 53.00 91 GLY A CA 1
ATOM 718 C C . GLY A 1 91 ? -13.034 8.270 28.646 1.00 53.00 91 GLY A C 1
ATOM 719 O O . GLY A 1 91 ? -12.932 9.201 27.849 1.00 53.00 91 GLY A O 1
ATOM 720 N N . HIS A 1 92 ? -13.763 8.371 29.761 1.00 52.62 92 HIS A N 1
ATOM 721 C CA . HIS A 1 92 ? -14.355 9.630 30.232 1.00 52.62 92 HIS A CA 1
ATOM 722 C C . HIS A 1 92 ? -13.338 10.460 31.030 1.00 52.62 92 HIS A C 1
ATOM 724 O O . HIS A 1 92 ? -13.403 10.519 32.252 1.00 52.62 92 HIS A O 1
ATOM 730 N N . HIS A 1 93 ? -12.389 11.101 30.347 1.00 50.06 93 HIS A N 1
ATOM 731 C CA . HIS A 1 93 ? -11.531 12.115 30.983 1.00 50.06 93 HIS A CA 1
ATOM 732 C C . HIS A 1 93 ? -11.765 13.544 30.485 1.00 50.06 93 HIS A C 1
ATOM 734 O O . HIS A 1 93 ? -11.322 14.485 31.133 1.00 50.06 93 HIS A O 1
ATOM 740 N N . ASP A 1 94 ? -12.545 13.732 29.419 1.00 51.56 94 ASP A N 1
ATOM 741 C CA . ASP A 1 94 ? -12.699 15.048 28.801 1.00 51.56 94 ASP A CA 1
ATOM 742 C C . ASP A 1 94 ? -14.153 15.510 28.894 1.00 51.56 94 ASP A C 1
ATOM 744 O O . ASP A 1 94 ? -14.936 15.363 27.952 1.00 51.56 94 ASP A O 1
ATOM 748 N N . ASN A 1 95 ? -14.518 15.978 30.090 1.00 48.69 95 ASN A N 1
ATOM 749 C CA . ASN A 1 95 ? -15.397 17.125 30.331 1.00 48.69 95 ASN A CA 1
ATOM 750 C C . ASN A 1 95 ? -15.596 17.298 31.848 1.00 48.69 95 ASN A C 1
ATOM 752 O O . ASN A 1 95 ? -16.684 17.063 32.372 1.00 48.69 95 ASN A O 1
ATOM 756 N N . ASP A 1 96 ? -14.580 17.817 32.543 1.00 49.59 96 ASP A N 1
ATOM 757 C CA . ASP A 1 96 ? -14.694 18.332 33.925 1.00 49.59 96 ASP A CA 1
ATOM 758 C C . ASP A 1 96 ? -15.624 19.574 34.035 1.00 49.59 96 ASP A C 1
ATOM 760 O O . ASP A 1 96 ? -15.621 20.291 35.033 1.00 49.59 96 ASP A O 1
ATOM 764 N N . GLY A 1 97 ? -16.440 19.849 33.008 1.00 48.38 97 GLY A N 1
ATOM 765 C CA . GLY A 1 97 ? -17.355 20.987 32.934 1.00 48.38 97 GLY A CA 1
ATOM 766 C C . GLY A 1 97 ? -18.637 20.765 32.120 1.00 48.38 97 GLY A C 1
ATOM 767 O O . GLY A 1 97 ? -19.343 21.743 31.884 1.00 48.38 97 GLY A O 1
ATOM 768 N N . ASP A 1 98 ? -18.969 19.539 31.680 1.00 52.81 98 ASP A N 1
ATOM 769 C CA . ASP A 1 98 ? -20.292 19.266 31.084 1.00 52.81 98 ASP A CA 1
ATOM 770 C C . ASP A 1 98 ? -21.283 18.887 32.202 1.00 52.81 98 ASP A C 1
ATOM 772 O O . ASP A 1 98 ? -21.129 17.828 32.812 1.00 52.81 98 ASP A O 1
ATOM 776 N N . PRO A 1 99 ? -22.312 19.709 32.483 1.00 49.28 99 PRO A N 1
ATOM 777 C CA . PRO A 1 99 ? -23.284 19.446 33.546 1.00 49.28 99 PRO A CA 1
ATOM 778 C C . PRO A 1 99 ? -24.164 18.204 33.301 1.00 49.28 99 PRO A C 1
ATOM 780 O O . PRO A 1 99 ? -24.977 17.860 34.156 1.00 49.28 99 PRO A O 1
ATOM 783 N N . ASN A 1 100 ? -24.024 17.514 32.162 1.00 50.94 100 ASN A N 1
ATOM 784 C CA . ASN A 1 100 ? -24.704 16.253 31.868 1.00 50.94 100 ASN A CA 1
ATOM 785 C C . ASN A 1 100 ? -23.744 15.048 31.884 1.00 50.94 100 ASN A C 1
ATOM 787 O O . ASN A 1 100 ? -23.444 14.467 30.841 1.00 50.94 100 ASN A O 1
ATOM 791 N N . HIS A 1 101 ? -23.386 14.573 33.081 1.00 54.72 101 HIS A N 1
ATOM 792 C CA . HIS A 1 101 ? -22.694 13.289 33.330 1.00 54.72 101 HIS A CA 1
ATOM 793 C C . HIS A 1 101 ? -23.509 12.032 32.941 1.00 54.72 101 HIS A C 1
ATOM 795 O O . HIS A 1 101 ? -23.319 10.958 33.496 1.00 54.72 101 HIS A O 1
ATOM 801 N N . ASN A 1 102 ? -24.477 12.157 32.033 1.00 58.31 102 ASN A N 1
ATOM 802 C CA . ASN A 1 102 ? -25.403 11.088 31.655 1.00 58.31 102 ASN A CA 1
ATOM 803 C C . ASN A 1 102 ? -25.542 10.935 30.132 1.00 58.31 102 ASN A C 1
ATOM 805 O O . ASN A 1 102 ? -26.417 10.217 29.649 1.00 58.31 102 ASN A O 1
ATOM 809 N N . LYS A 1 103 ? -24.706 11.632 29.353 1.00 68.88 103 LYS A N 1
ATOM 810 C CA . LYS A 1 103 ? -24.646 11.457 27.900 1.00 68.88 103 LYS A CA 1
ATOM 811 C C . LYS A 1 103 ? -23.665 10.339 27.565 1.00 68.88 103 LYS A C 1
ATOM 813 O O . LYS A 1 103 ? -22.514 10.385 27.984 1.00 68.88 103 LYS A O 1
ATOM 818 N N . GLY A 1 104 ? -24.136 9.358 26.795 1.00 70.00 104 GLY A N 1
ATOM 819 C CA . GLY A 1 104 ? -23.291 8.286 26.273 1.00 70.00 104 GLY A CA 1
ATOM 820 C C . GLY A 1 104 ? -22.132 8.813 25.410 1.00 70.00 104 GLY A C 1
ATOM 821 O O . GLY A 1 104 ? -22.150 9.971 24.976 1.00 70.00 104 GLY A O 1
ATOM 822 N N . PRO A 1 105 ? -21.121 7.971 25.141 1.00 77.94 105 PRO A N 1
ATOM 823 C CA . PRO A 1 105 ? -19.921 8.370 24.416 1.00 77.94 105 PRO A CA 1
ATOM 824 C C . PRO A 1 105 ? -20.260 8.884 23.012 1.00 77.94 105 PRO A C 1
ATOM 826 O O . PRO A 1 105 ? -20.908 8.205 22.211 1.00 77.94 105 PRO A O 1
ATOM 829 N N . SER A 1 106 ? -19.788 10.085 22.674 1.00 84.75 106 SER A N 1
ATOM 830 C CA . SER A 1 106 ? -19.959 10.618 21.320 1.00 84.75 106 SER A CA 1
ATOM 831 C C . SER A 1 106 ? -18.996 9.952 20.333 1.00 84.75 106 SER A C 1
ATOM 833 O O . SER A 1 106 ? -17.866 9.595 20.675 1.00 84.75 106 SER A O 1
ATOM 835 N N . LEU A 1 107 ? -19.404 9.841 19.066 1.00 84.12 107 LEU A N 1
ATOM 836 C CA . LEU A 1 107 ? -18.553 9.289 18.006 1.00 84.12 107 LEU A CA 1
ATOM 837 C C . LEU A 1 107 ? -17.234 10.068 17.860 1.00 84.12 107 LEU A C 1
ATOM 839 O O . LEU A 1 107 ? -16.180 9.476 17.638 1.00 84.12 107 LEU A O 1
ATOM 843 N N . THR A 1 108 ? -17.285 11.393 18.021 1.00 85.00 108 THR A N 1
ATOM 844 C CA . THR A 1 108 ? -16.110 12.272 17.975 1.00 85.00 108 THR A CA 1
ATOM 845 C C . THR A 1 108 ? -15.134 11.952 19.103 1.00 85.00 108 THR A C 1
ATOM 847 O O . THR A 1 108 ? -13.943 11.808 18.838 1.00 85.00 108 THR A O 1
ATOM 850 N N . GLN A 1 109 ? -15.619 11.771 20.335 1.00 81.94 109 GLN A N 1
ATOM 851 C CA . GLN A 1 109 ? -14.773 11.375 21.466 1.00 81.94 109 GLN A CA 1
ATOM 852 C C . GLN A 1 109 ? -14.139 10.003 21.230 1.00 81.94 109 GLN A C 1
ATOM 854 O O . GLN A 1 109 ? -12.940 9.839 21.428 1.00 81.94 109 GLN A O 1
ATOM 859 N N . VAL A 1 110 ? -14.905 9.031 20.729 1.00 83.62 110 VAL A N 1
ATOM 860 C CA . VAL A 1 110 ? -14.370 7.693 20.441 1.00 83.62 110 VAL A CA 1
ATOM 861 C C . VAL A 1 110 ? -13.301 7.737 19.350 1.00 83.62 110 VAL A C 1
ATOM 863 O O . VAL A 1 110 ? -12.263 7.088 19.473 1.00 83.62 110 VAL A O 1
ATOM 866 N N . LYS A 1 111 ? -13.526 8.519 18.291 1.00 82.00 111 LYS A N 1
ATOM 867 C CA . LYS A 1 111 ? -12.602 8.613 17.159 1.00 82.00 111 LYS A CA 1
ATOM 868 C C . LYS A 1 111 ? -11.332 9.398 17.488 1.00 82.00 111 LYS A C 1
ATOM 870 O O . LYS A 1 111 ? -10.251 8.980 17.090 1.00 82.00 111 LYS A O 1
ATOM 875 N N . TYR A 1 112 ? -11.456 10.526 18.183 1.00 81.50 112 TYR A N 1
ATOM 876 C CA . TYR A 1 112 ? -10.367 11.494 18.346 1.00 81.50 112 TYR A CA 1
ATOM 877 C C . TYR A 1 112 ? -9.796 11.568 19.768 1.00 81.50 112 TYR A C 1
ATOM 879 O O . TYR A 1 112 ? -8.722 12.132 19.946 1.00 81.50 112 TYR A O 1
ATOM 887 N N . GLY A 1 113 ? -10.436 10.948 20.764 1.00 76.31 113 GLY A N 1
ATOM 888 C CA . GLY A 1 113 ? -9.996 10.963 22.167 1.00 76.31 113 GLY A CA 1
ATOM 889 C C . GLY A 1 113 ? -8.729 10.148 22.459 1.00 76.31 113 GLY A C 1
ATOM 890 O O . GLY A 1 113 ? -8.291 10.065 23.599 1.00 76.31 113 GLY A O 1
ATOM 891 N N . GLY A 1 114 ? -8.125 9.506 21.453 1.00 67.06 114 GLY A N 1
ATOM 892 C CA . GLY A 1 114 ? -6.765 8.952 21.531 1.00 67.06 114 GLY A CA 1
ATOM 893 C C . GLY A 1 114 ? -6.564 7.685 22.379 1.00 67.06 114 GLY A C 1
ATOM 894 O O . GLY A 1 114 ? -5.495 7.074 22.296 1.00 67.06 114 GLY A O 1
ATOM 895 N N . GLN A 1 115 ? -7.568 7.242 23.144 1.00 74.62 115 GLN A N 1
ATOM 896 C CA . GLN A 1 115 ? -7.438 6.107 24.072 1.00 74.62 115 GLN A CA 1
ATOM 897 C C . GLN A 1 115 ? -7.636 4.726 23.417 1.00 74.62 115 GLN A C 1
ATOM 899 O O . GLN A 1 115 ? -7.122 3.717 23.907 1.00 74.62 115 GLN A O 1
ATOM 904 N N . ASN A 1 116 ? -8.333 4.635 22.278 1.00 84.69 116 ASN A N 1
ATOM 905 C CA . ASN A 1 116 ?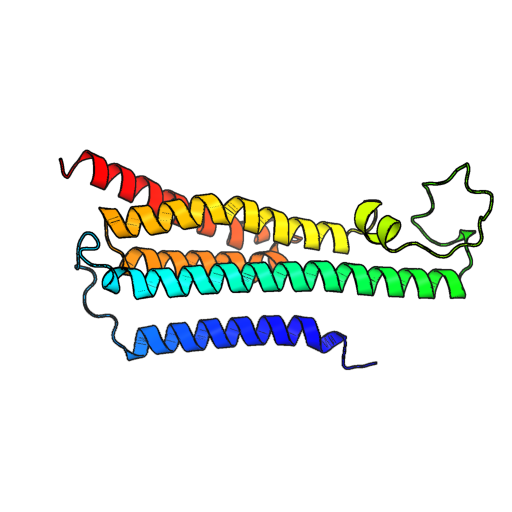 -8.632 3.340 21.663 1.00 84.69 116 ASN A CA 1
ATOM 906 C C . ASN A 1 116 ? -7.480 2.837 20.769 1.00 84.69 116 ASN A C 1
ATOM 908 O O . ASN A 1 116 ? -7.263 3.316 19.652 1.00 84.69 116 ASN A O 1
ATOM 912 N N . LYS A 1 117 ? -6.766 1.801 21.236 1.00 89.06 117 LYS A N 1
ATOM 913 C CA . LYS A 1 117 ? -5.642 1.180 20.507 1.00 89.06 117 LYS A CA 1
ATOM 914 C C . LYS A 1 117 ? -6.024 0.672 19.111 1.00 89.06 117 LYS A C 1
ATOM 916 O O . LYS A 1 117 ? -5.186 0.730 18.217 1.00 89.06 117 LYS A O 1
ATOM 921 N N . LYS A 1 118 ? -7.244 0.164 18.905 1.00 90.12 118 LYS A N 1
ATOM 922 C CA . LYS A 1 118 ? -7.671 -0.373 17.602 1.00 90.12 118 LYS A CA 1
ATOM 923 C C . LYS A 1 118 ? -7.896 0.741 16.589 1.00 90.12 118 LYS A C 1
ATOM 925 O O . LYS A 1 118 ? -7.401 0.626 15.471 1.00 90.12 118 LYS A O 1
ATOM 930 N N . ILE A 1 119 ? -8.560 1.823 17.003 1.00 91.19 119 ILE A N 1
ATOM 931 C CA . ILE A 1 119 ? -8.741 3.027 16.176 1.00 91.19 119 ILE A CA 1
ATOM 932 C C . ILE A 1 119 ? -7.372 3.595 15.807 1.00 91.19 119 ILE A C 1
ATOM 934 O O . ILE A 1 119 ? -7.065 3.737 14.628 1.00 91.19 119 ILE A O 1
ATOM 938 N N . ARG A 1 120 ? -6.485 3.757 16.796 1.00 90.81 120 ARG A N 1
ATOM 939 C CA . ARG A 1 120 ? -5.120 4.240 16.563 1.00 90.81 120 ARG A CA 1
ATOM 940 C C . ARG A 1 120 ? -4.328 3.356 15.597 1.00 90.81 120 ARG A C 1
ATOM 942 O O . ARG A 1 120 ? -3.585 3.871 14.769 1.00 90.81 120 ARG A O 1
ATOM 949 N N . ASN A 1 121 ? -4.455 2.033 15.690 1.00 92.44 121 ASN A N 1
ATOM 950 C CA . ASN A 1 121 ? -3.801 1.127 14.746 1.00 92.44 121 ASN A CA 1
ATOM 951 C C . ASN A 1 121 ? -4.371 1.287 13.330 1.00 92.44 121 ASN A C 1
ATOM 953 O O . ASN A 1 121 ? -3.599 1.358 12.379 1.00 92.44 121 ASN A O 1
ATOM 957 N N . ALA A 1 122 ? -5.695 1.390 13.186 1.00 92.81 122 ALA A N 1
ATOM 958 C CA . ALA A 1 122 ? -6.330 1.602 11.889 1.00 92.81 122 ALA A CA 1
ATOM 959 C C . ALA A 1 122 ? -5.904 2.939 11.251 1.00 92.81 122 ALA A C 1
ATOM 961 O O . ALA A 1 122 ? -5.554 2.963 10.071 1.00 92.81 122 ALA A O 1
ATOM 962 N N . ASP A 1 123 ? -5.824 4.011 12.045 1.00 92.75 123 ASP A N 1
ATOM 963 C CA . ASP A 1 123 ? -5.291 5.309 11.614 1.00 92.75 123 ASP A CA 1
ATOM 964 C C . ASP A 1 123 ? -3.835 5.192 11.149 1.00 92.75 123 ASP A C 1
ATOM 966 O O . ASP A 1 123 ? -3.456 5.747 10.118 1.00 92.75 123 ASP A O 1
ATOM 970 N N . ARG A 1 124 ? -3.011 4.421 11.872 1.00 91.31 124 ARG A N 1
ATOM 971 C CA . ARG A 1 124 ? -1.613 4.176 11.491 1.00 91.31 124 ARG A CA 1
ATOM 972 C C . ARG A 1 124 ? -1.486 3.390 10.194 1.00 91.31 124 ARG A C 1
ATOM 974 O O . ARG A 1 124 ? -0.570 3.676 9.429 1.00 91.31 124 ARG A O 1
ATOM 981 N N . PHE A 1 125 ? -2.381 2.445 9.912 1.00 93.44 125 PHE A N 1
ATOM 982 C CA . PHE A 1 125 ? -2.365 1.709 8.643 1.00 93.44 125 PHE A CA 1
ATOM 983 C C . PHE A 1 125 ? -2.612 2.640 7.458 1.00 93.44 125 PHE A C 1
ATOM 985 O O . PHE A 1 125 ? -1.859 2.605 6.485 1.00 93.44 125 PHE A O 1
ATOM 992 N N . VAL A 1 126 ? -3.634 3.492 7.570 1.00 94.75 126 VAL A N 1
ATOM 993 C CA . VAL A 1 126 ? -3.978 4.490 6.551 1.00 94.75 126 VAL A CA 1
ATOM 994 C C . VAL A 1 126 ? -2.841 5.493 6.382 1.00 94.75 126 VAL A C 1
ATOM 996 O O . VAL A 1 126 ? -2.314 5.627 5.278 1.00 94.75 126 VAL A O 1
ATOM 999 N N . GLY A 1 127 ? -2.409 6.126 7.476 1.00 89.94 127 GLY A N 1
ATOM 1000 C CA . GLY A 1 127 ? -1.358 7.143 7.446 1.00 89.94 127 GLY A CA 1
ATOM 1001 C C . GLY A 1 127 ? -0.059 6.609 6.847 1.00 89.94 127 GLY A C 1
ATOM 1002 O O . GLY A 1 127 ? 0.495 7.209 5.931 1.00 89.94 127 GLY A O 1
ATOM 1003 N N . ASN A 1 128 ? 0.372 5.414 7.259 1.00 92.00 128 ASN A N 1
ATOM 1004 C CA . ASN A 1 128 ? 1.594 4.818 6.731 1.00 92.00 128 ASN A CA 1
ATOM 1005 C C . ASN A 1 128 ? 1.493 4.478 5.234 1.00 92.00 128 ASN A C 1
ATOM 1007 O O . ASN A 1 128 ? 2.489 4.565 4.520 1.00 92.00 128 ASN A O 1
ATOM 1011 N N . LEU A 1 129 ? 0.320 4.065 4.735 1.00 93.44 129 LEU A N 1
ATOM 1012 C CA . LEU A 1 129 ? 0.145 3.841 3.298 1.00 93.44 129 LEU A CA 1
ATOM 1013 C C . LEU A 1 129 ? 0.157 5.159 2.523 1.00 93.44 129 LEU A C 1
ATOM 1015 O O . LEU A 1 129 ? 0.841 5.225 1.508 1.00 93.44 129 LEU A O 1
ATOM 1019 N N . GLN A 1 130 ? -0.524 6.200 3.008 1.00 93.75 130 GLN A N 1
ATOM 1020 C CA . GLN A 1 130 ? -0.516 7.522 2.372 1.00 93.75 130 GLN A CA 1
ATOM 1021 C C . GLN A 1 130 ? 0.902 8.104 2.275 1.00 93.75 130 GLN A C 1
ATOM 1023 O O . GLN A 1 130 ? 1.305 8.545 1.200 1.00 93.75 130 GLN A O 1
ATOM 1028 N N . GLU A 1 131 ? 1.676 8.033 3.363 1.00 84.06 131 GLU A N 1
ATOM 1029 C CA . GLU A 1 131 ? 3.077 8.474 3.409 1.00 84.06 131 GLU A CA 1
ATOM 1030 C C . GLU A 1 131 ? 3.943 7.761 2.360 1.00 84.06 131 GLU A C 1
ATOM 1032 O O . GLU A 1 131 ? 4.751 8.397 1.688 1.00 84.06 131 GLU A O 1
ATOM 1037 N N . GLN A 1 132 ? 3.769 6.446 2.185 1.00 88.12 132 GLN A N 1
ATOM 1038 C CA . GLN A 1 132 ? 4.564 5.671 1.227 1.00 88.12 132 GLN A CA 1
ATOM 1039 C C . GLN A 1 132 ? 4.044 5.739 -0.213 1.00 88.12 132 GLN A C 1
ATOM 1041 O O . GLN A 1 132 ? 4.821 5.532 -1.143 1.00 88.12 132 GLN A O 1
ATOM 1046 N N . MET A 1 133 ? 2.758 6.025 -0.424 1.00 89.62 133 MET A N 1
ATOM 1047 C CA . MET A 1 133 ? 2.162 6.071 -1.762 1.00 89.62 133 MET A CA 1
ATOM 1048 C C . MET A 1 133 ? 2.774 7.161 -2.635 1.00 89.62 133 MET A C 1
ATOM 1050 O O . MET A 1 133 ? 3.006 6.920 -3.815 1.00 89.62 133 MET A O 1
ATOM 1054 N N . ILE A 1 134 ? 3.062 8.337 -2.075 1.00 86.31 134 ILE A N 1
ATOM 1055 C CA . ILE A 1 134 ? 3.653 9.452 -2.826 1.00 86.31 134 ILE A CA 1
ATOM 1056 C C . ILE A 1 134 ? 5.018 9.060 -3.427 1.00 86.31 134 ILE A C 1
ATOM 1058 O O . ILE A 1 134 ? 5.143 9.069 -4.655 1.00 86.31 134 ILE A O 1
ATOM 1062 N N . PRO A 1 135 ? 6.033 8.659 -2.632 1.00 83.69 135 PRO A N 1
ATOM 1063 C CA . PRO A 1 135 ? 7.328 8.266 -3.185 1.00 83.69 135 PRO A CA 1
ATOM 1064 C C . PRO A 1 135 ? 7.237 6.992 -4.037 1.00 83.69 135 PRO A C 1
ATOM 1066 O O . PRO A 1 135 ? 7.970 6.858 -5.018 1.00 83.69 135 PRO A O 1
ATOM 1069 N N . PHE A 1 136 ? 6.315 6.075 -3.726 1.00 95.00 136 PHE A N 1
ATOM 1070 C CA . PHE A 1 136 ? 6.061 4.896 -4.552 1.00 95.00 136 PHE A CA 1
ATOM 1071 C C . PHE A 1 136 ? 5.585 5.258 -5.964 1.00 95.00 136 PHE A C 1
ATOM 1073 O O . PHE A 1 136 ? 6.198 4.829 -6.938 1.00 95.00 136 PHE A O 1
ATOM 1080 N N . LEU A 1 137 ? 4.532 6.070 -6.092 1.00 93.12 137 LEU A N 1
ATOM 1081 C CA . LEU A 1 137 ? 3.998 6.452 -7.398 1.00 93.12 137 LEU A CA 1
ATOM 1082 C C . LEU A 1 137 ? 5.043 7.238 -8.197 1.00 93.12 137 LEU A C 1
ATOM 1084 O O . LEU A 1 137 ? 5.300 6.900 -9.348 1.00 93.12 137 LEU A O 1
ATOM 1088 N N . ILE A 1 138 ? 5.708 8.218 -7.576 1.00 88.81 138 ILE A N 1
ATOM 1089 C CA . ILE A 1 138 ? 6.754 9.011 -8.241 1.00 88.81 138 ILE A CA 1
ATOM 1090 C C . ILE A 1 138 ? 7.874 8.106 -8.771 1.00 88.81 138 ILE A C 1
ATOM 1092 O O . ILE A 1 138 ? 8.224 8.191 -9.946 1.00 88.81 138 ILE A O 1
ATOM 1096 N N . SER A 1 139 ? 8.412 7.213 -7.934 1.00 85.50 139 SER A N 1
ATOM 1097 C CA . SER A 1 139 ? 9.501 6.314 -8.340 1.00 85.50 139 SER A CA 1
ATOM 1098 C C . SER A 1 139 ? 9.076 5.322 -9.423 1.00 85.50 139 SER A C 1
ATOM 1100 O O . SER A 1 139 ? 9.830 5.105 -10.369 1.00 85.50 139 SER A O 1
ATOM 1102 N N . MET A 1 140 ? 7.867 4.761 -9.338 1.00 96.88 140 MET A N 1
ATOM 1103 C CA . MET A 1 140 ? 7.345 3.819 -10.328 1.00 96.88 140 MET A CA 1
ATOM 1104 C C . MET A 1 140 ? 7.143 4.479 -11.695 1.00 96.88 140 MET A C 1
ATOM 1106 O O . MET A 1 140 ? 7.571 3.922 -12.707 1.00 96.88 140 MET A O 1
ATOM 1110 N N . TYR A 1 141 ? 6.533 5.668 -11.745 1.00 93.69 141 TYR A N 1
ATOM 1111 C CA . TYR A 1 141 ? 6.366 6.396 -13.006 1.00 93.69 141 TYR A CA 1
ATOM 1112 C C . TYR A 1 141 ? 7.715 6.858 -13.562 1.00 93.69 141 TYR A C 1
ATOM 1114 O O . TYR A 1 141 ? 7.968 6.636 -14.740 1.00 93.69 141 TYR A O 1
ATOM 1122 N N . ALA A 1 142 ? 8.626 7.382 -12.734 1.00 80.56 142 ALA A N 1
ATOM 1123 C CA . ALA A 1 142 ? 9.969 7.758 -13.182 1.00 80.56 142 ALA A CA 1
ATOM 1124 C C . ALA A 1 142 ? 10.748 6.559 -13.753 1.00 80.56 142 ALA A C 1
ATOM 1126 O O . ALA A 1 142 ? 11.328 6.650 -14.833 1.00 80.56 142 ALA A O 1
ATOM 1127 N N . TYR A 1 143 ? 10.724 5.408 -13.078 1.00 91.56 143 TYR A N 1
ATOM 1128 C CA . TYR A 1 143 ? 11.360 4.189 -13.580 1.00 91.56 143 TYR A CA 1
ATOM 1129 C C . TYR A 1 143 ? 10.709 3.700 -14.877 1.00 91.56 143 TYR A C 1
ATOM 1131 O O . TYR A 1 143 ? 11.402 3.243 -15.783 1.00 91.56 143 TYR A O 1
ATOM 1139 N N . SER A 1 144 ? 9.388 3.825 -15.000 1.00 93.19 144 SER A N 1
ATOM 1140 C CA . SER A 1 144 ? 8.680 3.482 -16.236 1.00 93.19 144 SER A CA 1
ATOM 1141 C C . SER A 1 144 ? 9.135 4.351 -17.407 1.00 93.19 144 SER A C 1
ATOM 1143 O O . SER A 1 144 ? 9.409 3.826 -18.484 1.00 93.19 144 SER A O 1
ATOM 1145 N N . THR A 1 145 ? 9.266 5.659 -17.170 1.00 87.19 145 THR A N 1
ATOM 1146 C CA . THR A 1 145 ? 9.692 6.643 -18.167 1.00 87.19 145 THR A CA 1
ATOM 1147 C C . THR A 1 145 ? 11.134 6.436 -18.599 1.00 87.19 145 THR A C 1
ATOM 1149 O O . THR A 1 145 ? 11.395 6.408 -19.792 1.00 87.19 145 THR A O 1
ATOM 1152 N N . TYR A 1 146 ? 12.066 6.300 -17.653 1.00 81.19 146 TYR A N 1
ATOM 1153 C CA . TYR A 1 146 ? 13.504 6.346 -17.947 1.00 81.19 146 TYR A CA 1
ATOM 1154 C C . TYR A 1 146 ? 14.168 4.976 -18.070 1.00 81.19 146 TYR A C 1
ATOM 1156 O O . TYR A 1 146 ? 15.286 4.891 -18.567 1.00 81.19 146 TYR A O 1
ATOM 1164 N N . VAL A 1 147 ? 13.523 3.908 -17.597 1.00 88.19 147 VAL A N 1
ATOM 1165 C CA . VAL A 1 147 ? 14.135 2.576 -17.536 1.00 88.19 147 VAL A CA 1
ATOM 1166 C C . VAL A 1 147 ? 13.288 1.552 -18.276 1.00 88.19 147 VAL A C 1
ATOM 1168 O O . VAL A 1 147 ? 13.713 1.081 -19.325 1.00 88.19 147 VAL A O 1
ATOM 1171 N N . ASN A 1 148 ? 12.134 1.169 -17.718 1.00 90.75 148 ASN A N 1
ATOM 1172 C CA . ASN A 1 148 ? 11.267 0.125 -18.271 1.00 90.75 148 ASN A CA 1
ATOM 1173 C C . ASN A 1 148 ? 9.917 0.072 -17.522 1.00 90.75 148 ASN A C 1
ATOM 1175 O O . ASN A 1 148 ? 9.868 -0.223 -16.324 1.00 90.75 148 ASN A O 1
ATOM 1179 N N . ALA A 1 149 ? 8.807 0.284 -18.234 1.00 91.75 149 ALA A N 1
ATOM 1180 C CA . ALA A 1 149 ? 7.460 0.286 -17.647 1.00 91.75 149 ALA A CA 1
ATOM 1181 C C . ALA A 1 149 ? 6.970 -1.093 -17.167 1.00 91.75 149 ALA A C 1
ATOM 1183 O O . ALA A 1 149 ? 6.252 -1.198 -16.170 1.00 91.75 149 ALA A O 1
ATOM 1184 N N . ARG A 1 150 ? 7.380 -2.175 -17.834 1.00 89.56 150 ARG A N 1
ATOM 1185 C CA . ARG A 1 150 ? 7.014 -3.544 -17.450 1.00 89.56 150 ARG A CA 1
ATOM 1186 C C . ARG A 1 150 ? 7.641 -3.941 -16.112 1.00 89.56 150 ARG A C 1
ATOM 1188 O O . ARG A 1 150 ? 6.950 -4.456 -15.236 1.00 89.56 150 ARG A O 1
ATOM 1195 N N . SER A 1 151 ? 8.937 -3.691 -15.964 1.00 90.69 151 SER A N 1
ATOM 1196 C CA . SER A 1 151 ? 9.715 -3.922 -14.747 1.00 90.69 151 SER A CA 1
ATOM 1197 C C . SER A 1 151 ? 9.199 -3.049 -13.600 1.00 90.69 151 SER A C 1
ATOM 1199 O O . SER A 1 151 ? 8.955 -3.565 -12.509 1.00 90.69 151 SER A O 1
ATOM 1201 N N . ALA A 1 152 ? 8.905 -1.766 -13.858 1.00 93.88 152 ALA A N 1
ATOM 1202 C CA . ALA A 1 152 ? 8.239 -0.905 -12.877 1.00 93.88 152 ALA A CA 1
ATOM 1203 C C . ALA A 1 152 ? 6.931 -1.521 -12.368 1.00 93.88 152 ALA A C 1
ATOM 1205 O O . ALA A 1 152 ? 6.700 -1.553 -11.162 1.00 93.88 152 ALA A O 1
ATOM 1206 N N . ALA A 1 153 ? 6.094 -2.063 -13.258 1.00 95.44 153 ALA A N 1
ATOM 1207 C CA . ALA A 1 153 ? 4.859 -2.717 -12.842 1.00 95.44 153 ALA A CA 1
ATOM 1208 C C . ALA A 1 153 ? 5.114 -3.984 -12.004 1.00 95.44 153 ALA A C 1
ATOM 1210 O O . ALA A 1 153 ? 4.426 -4.202 -11.011 1.00 95.44 153 ALA A O 1
ATOM 1211 N N . GLN A 1 154 ? 6.112 -4.805 -12.346 1.00 93.00 154 GLN A N 1
ATOM 1212 C CA . GLN A 1 154 ? 6.480 -5.991 -11.556 1.00 93.00 154 GLN A CA 1
ATOM 1213 C C . GLN A 1 154 ? 6.941 -5.619 -10.140 1.00 93.00 154 GLN A C 1
ATOM 1215 O O . GLN A 1 154 ? 6.461 -6.188 -9.159 1.00 93.00 154 GLN A O 1
ATOM 1220 N N . ILE A 1 155 ? 7.828 -4.628 -10.028 1.00 93.94 155 ILE A N 1
ATOM 1221 C CA . ILE A 1 155 ? 8.306 -4.116 -8.738 1.00 93.94 155 ILE A CA 1
ATOM 1222 C C . ILE A 1 155 ? 7.153 -3.461 -7.969 1.00 93.94 155 ILE A C 1
ATOM 1224 O O . ILE A 1 155 ? 7.038 -3.620 -6.755 1.00 93.94 155 ILE A O 1
ATOM 1228 N N . GLY A 1 156 ? 6.250 -2.782 -8.672 1.00 96.62 156 GLY A N 1
ATOM 1229 C CA . GLY A 1 156 ? 5.052 -2.195 -8.094 1.00 96.62 156 GLY A CA 1
ATOM 1230 C C . GLY A 1 156 ? 4.078 -3.223 -7.519 1.00 96.62 156 GLY A C 1
ATOM 1231 O O . GLY A 1 156 ? 3.544 -3.016 -6.429 1.00 96.62 156 GLY A O 1
ATOM 1232 N N . TRP A 1 157 ? 3.907 -4.372 -8.174 1.00 96.50 157 TRP A N 1
ATOM 1233 C CA . TRP A 1 157 ? 3.161 -5.499 -7.608 1.00 96.50 157 TRP A CA 1
ATOM 1234 C C . TRP A 1 157 ? 3.837 -6.090 -6.370 1.00 96.50 157 TRP A C 1
ATOM 1236 O O . TRP A 1 157 ? 3.148 -6.411 -5.401 1.00 96.50 157 TRP A O 1
ATOM 1246 N N . ALA A 1 158 ? 5.170 -6.187 -6.358 1.00 93.25 158 ALA A N 1
ATOM 1247 C CA . ALA A 1 158 ? 5.907 -6.608 -5.168 1.00 93.25 158 ALA A CA 1
ATOM 1248 C C . ALA A 1 158 ? 5.697 -5.624 -4.004 1.00 93.25 158 ALA A C 1
ATOM 1250 O O . ALA A 1 158 ? 5.366 -6.041 -2.895 1.00 93.25 158 ALA A O 1
ATOM 1251 N N . TRP A 1 159 ? 5.790 -4.316 -4.264 1.00 95.94 159 TRP A N 1
ATOM 1252 C CA . TRP A 1 159 ? 5.481 -3.282 -3.276 1.00 95.94 159 TRP A CA 1
ATOM 1253 C C . TRP A 1 159 ? 4.055 -3.434 -2.733 1.00 95.94 159 TRP A C 1
ATOM 1255 O O . TRP A 1 159 ? 3.868 -3.485 -1.518 1.00 95.94 159 TRP A O 1
ATOM 1265 N N . LEU A 1 160 ? 3.056 -3.595 -3.609 1.00 95.94 160 LEU A N 1
ATOM 1266 C CA . LEU A 1 160 ? 1.660 -3.803 -3.209 1.00 95.94 160 LEU A CA 1
ATOM 1267 C C . LEU A 1 160 ? 1.479 -5.015 -2.304 1.00 95.94 160 LEU A C 1
ATOM 1269 O O . LEU A 1 160 ? 0.785 -4.909 -1.295 1.00 95.94 160 LEU A O 1
ATOM 1273 N N . PHE A 1 161 ? 2.119 -6.136 -2.637 1.00 93.75 161 PHE A N 1
ATOM 1274 C CA . PHE A 1 161 ? 2.100 -7.332 -1.804 1.00 93.75 161 PHE A CA 1
ATOM 1275 C C . PHE A 1 161 ? 2.630 -7.034 -0.398 1.00 93.75 161 PHE A C 1
ATOM 1277 O O . PHE A 1 161 ? 1.970 -7.347 0.589 1.00 93.75 161 PHE A O 1
ATOM 1284 N N . PHE A 1 162 ? 3.773 -6.355 -0.279 1.00 91.00 162 PHE A N 1
ATOM 1285 C CA . PHE A 1 162 ? 4.324 -5.988 1.027 1.00 91.00 162 PHE A CA 1
ATOM 1286 C C . PHE A 1 162 ? 3.397 -5.061 1.821 1.00 91.00 162 PHE A C 1
ATOM 1288 O O . PHE A 1 162 ? 3.267 -5.208 3.039 1.00 91.00 162 PHE A O 1
ATOM 1295 N N . ARG A 1 163 ? 2.711 -4.131 1.151 1.00 92.75 163 ARG A N 1
ATOM 1296 C CA . ARG A 1 163 ? 1.764 -3.204 1.788 1.00 92.75 163 ARG A CA 1
ATOM 1297 C C . ARG A 1 163 ? 0.447 -3.863 2.176 1.00 92.75 163 ARG A C 1
ATOM 1299 O O . ARG A 1 163 ? -0.117 -3.495 3.205 1.00 92.75 163 ARG A O 1
ATOM 1306 N N . SER A 1 164 ? -0.033 -4.842 1.410 1.00 91.75 164 SER A N 1
ATOM 1307 C CA . SER A 1 164 ? -1.344 -5.454 1.646 1.00 91.75 164 SER A CA 1
ATOM 1308 C C . SER A 1 164 ? -1.416 -6.195 2.976 1.00 91.75 164 SER A C 1
ATOM 1310 O O . SER A 1 164 ? -2.488 -6.264 3.570 1.00 91.75 164 SER A O 1
ATOM 1312 N N . TYR A 1 165 ? -0.288 -6.721 3.469 1.00 88.44 165 TYR A N 1
ATOM 1313 C CA . TYR A 1 165 ? -0.254 -7.424 4.750 1.00 88.44 165 TYR A CA 1
ATOM 1314 C C . TYR A 1 165 ? 0.333 -6.619 5.923 1.00 88.44 165 TYR A C 1
ATOM 1316 O O . TYR A 1 165 ? 0.385 -7.136 7.042 1.00 88.44 165 TYR A O 1
ATOM 1324 N N . TYR A 1 166 ? 0.709 -5.351 5.718 1.00 88.75 166 TYR A N 1
ATOM 1325 C CA . TYR A 1 166 ? 1.193 -4.462 6.786 1.00 88.75 166 TYR A CA 1
ATOM 1326 C C . TYR A 1 166 ? 0.270 -4.411 8.024 1.00 88.75 166 TYR A C 1
ATOM 1328 O O . TYR A 1 166 ? 0.779 -4.530 9.143 1.00 88.75 166 TYR A O 1
ATOM 1336 N N . PRO A 1 167 ? -1.075 -4.333 7.886 1.00 89.88 167 PRO A N 1
ATOM 1337 C CA . PRO A 1 167 ? -1.980 -4.350 9.039 1.00 89.88 167 PRO A CA 1
ATOM 1338 C C . PRO A 1 167 ? -1.819 -5.567 9.963 1.00 89.88 167 PRO A C 1
ATOM 1340 O O . PRO A 1 167 ? -2.043 -5.467 11.169 1.00 89.88 167 PRO A O 1
ATOM 1343 N N . PHE A 1 168 ? -1.407 -6.719 9.421 1.00 88.19 168 PHE A N 1
ATOM 1344 C CA . PHE A 1 168 ? -1.244 -7.957 10.189 1.00 88.19 168 PHE A CA 1
ATOM 1345 C C . PHE A 1 168 ? 0.104 -8.046 10.911 1.00 88.19 168 PHE A C 1
ATOM 1347 O O . PHE A 1 168 ? 0.244 -8.822 11.861 1.00 88.19 168 PHE A O 1
ATOM 1354 N N . THR A 1 169 ? 1.107 -7.291 10.464 1.00 85.31 169 THR A N 1
ATOM 1355 C CA . THR A 1 169 ? 2.467 -7.337 11.016 1.00 85.31 169 THR A CA 1
ATOM 1356 C C . THR A 1 169 ? 2.788 -6.136 11.899 1.00 85.31 169 THR A C 1
ATOM 1358 O O . THR A 1 169 ? 3.654 -6.250 12.761 1.00 85.31 169 THR A O 1
ATOM 1361 N N . PHE A 1 170 ? 2.059 -5.023 11.765 1.00 83.94 170 PHE A N 1
ATOM 1362 C CA . PHE A 1 170 ? 2.306 -3.774 12.495 1.00 83.94 170 PHE A CA 1
ATOM 1363 C C . PHE A 1 170 ? 2.417 -3.928 14.016 1.00 83.94 170 PHE A C 1
ATOM 1365 O O . PHE A 1 170 ? 3.288 -3.327 14.637 1.00 83.94 170 PHE A O 1
ATOM 1372 N N . THR A 1 171 ? 1.556 -4.739 14.634 1.00 85.88 171 THR A N 1
ATOM 1373 C CA . THR A 1 171 ? 1.549 -4.935 16.094 1.00 85.88 171 THR A CA 1
ATOM 1374 C C . THR A 1 171 ? 2.561 -5.975 16.575 1.00 85.88 171 THR A C 1
ATOM 1376 O O . THR A 1 171 ? 2.644 -6.238 17.773 1.00 85.88 171 THR A O 1
ATOM 1379 N N . ARG A 1 172 ? 3.323 -6.590 15.662 1.00 85.25 172 ARG A N 1
ATOM 1380 C CA . ARG A 1 172 ? 4.210 -7.722 15.941 1.00 85.25 172 ARG A CA 1
ATOM 1381 C C . ARG A 1 172 ? 5.648 -7.350 15.611 1.00 85.25 172 ARG A C 1
ATOM 1383 O O . ARG A 1 172 ? 6.099 -7.513 14.484 1.00 85.25 172 ARG A O 1
ATOM 1390 N N . PHE A 1 173 ? 6.394 -6.873 16.597 1.00 79.81 173 PHE A N 1
ATOM 1391 C CA . PHE A 1 173 ? 7.837 -6.689 16.448 1.00 79.81 173 PHE A CA 1
ATOM 1392 C C . PHE A 1 173 ? 8.564 -8.048 16.563 1.00 79.81 173 PHE A C 1
ATOM 1394 O O . PHE A 1 173 ? 8.204 -8.818 17.454 1.00 79.81 173 PHE A O 1
ATOM 1401 N N . PRO A 1 174 ? 9.555 -8.383 15.707 1.00 85.44 174 PRO A N 1
ATOM 1402 C CA . PRO A 1 174 ? 10.111 -7.604 14.589 1.00 85.44 174 PRO A CA 1
ATOM 1403 C C . PRO A 1 174 ? 9.415 -7.843 13.233 1.00 85.44 174 PRO A C 1
ATOM 1405 O O . PRO A 1 174 ? 9.851 -7.308 12.217 1.00 85.44 174 PRO A O 1
A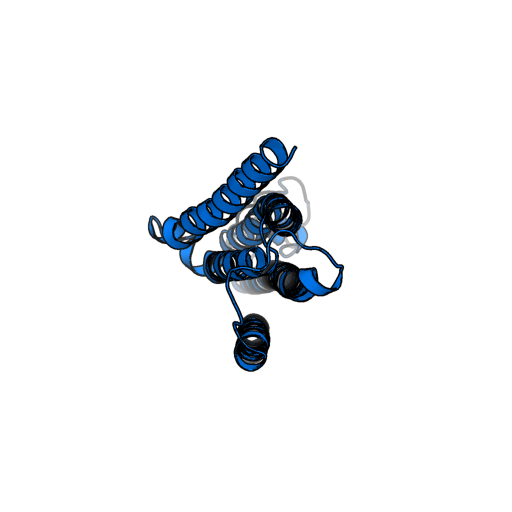TOM 1408 N N . LEU A 1 175 ? 8.340 -8.635 13.190 1.00 85.31 175 LEU A N 1
ATOM 1409 C CA . LEU A 1 175 ? 7.635 -9.032 11.962 1.00 85.31 175 LEU A CA 1
ATOM 1410 C C . LEU A 1 175 ? 7.169 -7.848 11.095 1.00 85.31 175 LEU A C 1
ATOM 1412 O O . LEU A 1 175 ? 7.075 -7.991 9.877 1.00 85.31 175 LEU A O 1
ATOM 1416 N N . LEU A 1 176 ? 6.934 -6.670 11.682 1.00 82.19 176 LEU A N 1
ATOM 1417 C CA . LEU A 1 176 ? 6.650 -5.439 10.932 1.00 82.19 176 LEU A CA 1
ATOM 1418 C C . LEU A 1 176 ? 7.693 -5.161 9.829 1.00 82.19 176 LEU A C 1
ATOM 1420 O O . LEU A 1 176 ? 7.333 -4.676 8.755 1.00 82.19 176 LEU A O 1
ATOM 1424 N N . PHE A 1 177 ? 8.962 -5.524 10.057 1.00 84.62 177 PHE A N 1
ATOM 1425 C CA . PHE A 1 177 ? 10.053 -5.309 9.105 1.00 84.62 177 PHE A CA 1
ATOM 1426 C C . PHE A 1 177 ? 9.946 -6.162 7.845 1.00 84.62 177 PHE A C 1
ATOM 1428 O O . PHE A 1 177 ? 10.438 -5.743 6.801 1.00 84.62 177 PHE A O 1
ATOM 1435 N N . ALA A 1 178 ? 9.254 -7.303 7.909 1.00 85.88 178 ALA A N 1
ATOM 1436 C CA . ALA A 1 178 ? 9.008 -8.137 6.736 1.00 85.88 178 ALA A CA 1
ATOM 1437 C C . ALA A 1 178 ? 8.146 -7.414 5.687 1.00 85.88 178 ALA A C 1
ATOM 1439 O O . ALA A 1 178 ? 8.301 -7.655 4.497 1.00 85.88 178 ALA A O 1
ATOM 1440 N N . SER A 1 179 ? 7.279 -6.492 6.121 1.00 87.12 179 SER A N 1
ATOM 1441 C CA . SER A 1 179 ? 6.496 -5.637 5.224 1.00 87.12 179 SER A CA 1
ATOM 1442 C C . SER A 1 179 ? 7.263 -4.365 4.849 1.00 87.12 179 SER A C 1
ATOM 1444 O O . SER A 1 179 ? 7.366 -4.013 3.675 1.00 87.12 179 SER A O 1
ATOM 1446 N N . THR A 1 180 ? 7.820 -3.656 5.834 1.00 84.25 180 THR A N 1
ATOM 1447 C CA . THR A 1 180 ? 8.324 -2.295 5.604 1.00 84.25 180 THR A CA 1
ATOM 1448 C C . THR A 1 180 ? 9.655 -2.247 4.862 1.00 84.25 180 THR A C 1
ATOM 1450 O O . THR A 1 180 ? 9.790 -1.433 3.949 1.00 84.25 180 THR A O 1
ATOM 1453 N N . LEU A 1 181 ? 10.627 -3.103 5.198 1.00 87.12 181 LEU A N 1
ATOM 1454 C CA . LEU A 1 181 ? 11.957 -3.041 4.580 1.00 87.12 181 LEU A CA 1
ATOM 1455 C C . LEU A 1 181 ? 11.930 -3.410 3.088 1.00 87.12 181 LEU A C 1
ATOM 1457 O O . LEU A 1 181 ? 12.481 -2.643 2.295 1.00 87.12 181 LEU A O 1
ATOM 1461 N N . PRO A 1 182 ? 11.259 -4.496 2.654 1.00 89.19 182 PRO A N 1
ATOM 1462 C CA . PRO A 1 182 ? 11.183 -4.813 1.230 1.00 89.19 182 PRO A CA 1
ATOM 1463 C C . PRO A 1 182 ? 10.405 -3.763 0.430 1.00 89.19 182 PRO A C 1
ATOM 1465 O O . PRO A 1 182 ? 10.797 -3.434 -0.690 1.00 89.19 182 PRO A O 1
ATOM 1468 N N . ALA A 1 183 ? 9.351 -3.174 1.011 1.00 89.50 183 ALA A N 1
ATOM 1469 C CA . ALA A 1 183 ? 8.613 -2.082 0.378 1.00 89.50 183 ALA A CA 1
ATOM 1470 C C . ALA A 1 183 ? 9.510 -0.853 0.144 1.00 89.50 183 ALA A C 1
ATOM 1472 O O . ALA A 1 183 ? 9.519 -0.300 -0.957 1.00 89.50 183 ALA A O 1
ATOM 1473 N N . TYR A 1 184 ? 10.323 -0.461 1.131 1.00 84.62 184 TYR A N 1
ATOM 1474 C CA . TYR A 1 184 ? 11.314 0.602 0.941 1.00 84.62 184 TYR A CA 1
ATOM 1475 C C . TYR A 1 184 ? 12.355 0.238 -0.116 1.00 84.62 184 TYR A C 1
ATOM 1477 O O . TYR A 1 184 ? 12.683 1.079 -0.952 1.00 84.62 184 TYR A O 1
ATOM 1485 N N . GLY A 1 185 ? 12.826 -1.011 -0.127 1.00 85.06 185 GLY A N 1
ATOM 1486 C CA . GLY A 1 185 ? 13.749 -1.509 -1.145 1.00 85.06 185 GLY A CA 1
ATOM 1487 C C . GLY A 1 185 ? 13.212 -1.332 -2.569 1.00 85.06 185 GLY A C 1
ATOM 1488 O O . GLY A 1 185 ? 13.943 -0.859 -3.436 1.00 85.06 185 GLY A O 1
ATOM 1489 N N . CYS A 1 186 ? 11.924 -1.617 -2.795 1.00 90.25 186 CYS A N 1
ATOM 1490 C CA . CYS A 1 186 ? 11.273 -1.419 -4.096 1.00 90.25 186 CYS A CA 1
ATOM 1491 C C . CYS A 1 186 ? 11.335 0.049 -4.554 1.00 90.25 186 CYS A C 1
ATOM 1493 O O . CYS A 1 186 ? 11.719 0.331 -5.689 1.00 90.25 186 CYS A O 1
ATOM 1495 N N . VAL A 1 187 ? 10.988 0.985 -3.664 1.00 88.38 187 VAL A N 1
ATOM 1496 C CA . VAL A 1 187 ? 10.968 2.428 -3.961 1.00 88.38 187 VAL A CA 1
ATOM 1497 C C . VAL A 1 187 ? 12.376 2.956 -4.232 1.00 88.38 187 VAL A C 1
ATOM 1499 O O . VAL A 1 187 ? 12.598 3.621 -5.243 1.00 88.38 187 VAL A O 1
ATOM 1502 N N . TRP A 1 188 ? 13.341 2.626 -3.369 1.00 83.31 188 TRP A N 1
ATOM 1503 C CA . TRP A 1 188 ? 14.735 3.046 -3.530 1.00 83.31 188 TRP A CA 1
ATOM 1504 C C . TRP A 1 188 ? 15.349 2.520 -4.820 1.00 83.31 188 TRP A C 1
ATOM 1506 O O . TRP A 1 188 ? 15.975 3.280 -5.555 1.00 83.31 188 TRP A O 1
ATOM 1516 N N . PHE A 1 189 ? 15.141 1.237 -5.118 1.00 90.25 189 PHE A N 1
ATOM 1517 C CA . PHE A 1 189 ? 15.643 0.633 -6.343 1.00 90.25 189 PHE A CA 1
ATOM 1518 C C . PHE A 1 189 ? 15.094 1.346 -7.584 1.00 90.25 189 PHE A C 1
ATOM 1520 O O . PHE A 1 189 ? 15.871 1.726 -8.461 1.00 90.25 189 PHE A O 1
ATOM 1527 N N . MET A 1 190 ? 13.775 1.572 -7.644 1.00 91.38 190 MET A N 1
ATOM 1528 C CA . MET A 1 190 ? 13.158 2.264 -8.776 1.00 91.38 190 MET A CA 1
ATOM 1529 C C . MET A 1 190 ? 13.677 3.700 -8.913 1.00 91.38 190 MET A C 1
ATOM 1531 O O . MET A 1 190 ? 14.075 4.113 -10.001 1.00 91.38 190 MET A O 1
ATOM 1535 N N . LEU A 1 191 ? 13.740 4.447 -7.811 1.00 80.62 191 LEU A N 1
ATOM 1536 C CA . LEU A 1 191 ? 14.176 5.840 -7.831 1.00 80.62 191 LEU A CA 1
ATOM 1537 C C . LEU A 1 191 ? 15.645 5.984 -8.260 1.00 80.62 191 LEU A C 1
ATOM 1539 O O . LEU A 1 191 ? 15.942 6.762 -9.162 1.00 80.62 191 LEU A O 1
ATOM 1543 N N . LEU A 1 192 ? 16.558 5.210 -7.665 1.00 77.44 192 LEU A N 1
ATOM 1544 C CA . LEU A 1 192 ? 17.991 5.283 -7.976 1.00 77.44 192 LEU A CA 1
ATOM 1545 C C . LEU A 1 192 ? 18.280 4.908 -9.431 1.00 77.44 192 LEU A C 1
ATOM 1547 O O . LEU A 1 192 ? 19.079 5.565 -10.097 1.00 77.44 192 LEU A O 1
ATOM 1551 N N . ARG A 1 193 ? 17.610 3.870 -9.945 1.00 84.25 193 ARG A N 1
ATOM 1552 C CA . ARG A 1 193 ? 17.758 3.448 -11.342 1.00 84.25 193 ARG A CA 1
ATOM 1553 C C . ARG A 1 193 ? 17.196 4.479 -12.314 1.00 84.25 193 ARG A C 1
ATOM 1555 O O . ARG A 1 193 ? 17.824 4.712 -13.342 1.00 84.25 193 ARG A O 1
ATOM 1562 N N . ALA A 1 194 ? 16.065 5.104 -11.986 1.00 76.06 194 ALA A N 1
ATOM 1563 C CA . ALA A 1 194 ? 15.488 6.168 -12.799 1.00 76.06 194 ALA A CA 1
ATOM 1564 C C . ALA A 1 194 ? 16.411 7.393 -12.869 1.00 76.06 194 ALA A C 1
ATOM 1566 O O . ALA A 1 194 ? 16.674 7.886 -13.961 1.00 76.06 194 ALA A O 1
ATOM 1567 N N . VAL A 1 195 ? 16.957 7.834 -11.728 1.00 75.81 195 VAL A N 1
ATOM 1568 C CA . VAL A 1 195 ? 17.914 8.952 -11.672 1.00 75.81 195 VAL A CA 1
ATOM 1569 C C . VAL A 1 195 ? 19.169 8.634 -12.482 1.00 75.81 195 VAL A C 1
ATOM 1571 O O . VAL A 1 195 ? 19.557 9.430 -13.328 1.00 75.81 195 VAL A O 1
ATOM 1574 N N . TYR A 1 196 ? 19.764 7.455 -12.280 1.00 77.38 196 TYR A N 1
ATOM 1575 C CA . TYR A 1 196 ? 20.952 7.037 -13.027 1.00 77.38 196 TYR A CA 1
ATOM 1576 C C . TYR A 1 196 ? 20.715 7.023 -14.544 1.00 77.38 196 TYR A C 1
ATOM 1578 O O . TYR A 1 196 ? 21.541 7.526 -15.303 1.00 77.38 196 TYR A O 1
ATOM 1586 N N . ALA A 1 197 ? 19.584 6.473 -14.995 1.00 74.38 197 ALA A N 1
ATOM 1587 C CA . ALA A 1 197 ? 19.238 6.456 -16.413 1.00 74.38 197 ALA A CA 1
ATOM 1588 C C . ALA A 1 197 ? 19.030 7.877 -16.958 1.00 74.38 197 ALA A C 1
ATOM 1590 O O . ALA A 1 197 ? 19.580 8.222 -18.001 1.00 74.38 197 ALA A O 1
ATOM 1591 N N . ALA A 1 198 ? 18.322 8.738 -16.224 1.00 71.19 198 ALA A N 1
ATOM 1592 C CA . ALA A 1 198 ? 18.093 10.122 -16.629 1.00 71.19 198 ALA A CA 1
ATOM 1593 C C . ALA A 1 198 ? 19.395 10.933 -16.786 1.00 71.19 198 ALA A C 1
ATOM 1595 O O . ALA A 1 198 ? 19.449 11.811 -17.639 1.00 71.19 198 ALA A O 1
ATOM 1596 N N . THR A 1 199 ? 20.445 10.637 -16.008 1.00 69.19 199 THR A N 1
ATOM 1597 C CA . THR A 1 199 ? 21.728 11.367 -16.068 1.00 69.19 199 THR A CA 1
ATOM 1598 C C . THR A 1 199 ? 22.754 10.778 -17.036 1.00 69.19 199 THR A C 1
ATOM 1600 O O . THR A 1 199 ? 23.783 11.401 -17.266 1.00 69.19 199 THR A O 1
ATOM 1603 N N . THR A 1 200 ? 22.542 9.560 -17.538 1.00 66.94 200 THR A N 1
ATOM 1604 C CA . THR A 1 200 ? 23.504 8.858 -18.417 1.00 66.94 200 THR A CA 1
ATOM 1605 C C . THR A 1 200 ? 23.007 8.679 -19.847 1.00 66.94 200 THR A C 1
ATOM 1607 O O . THR A 1 200 ? 23.780 8.277 -20.710 1.00 66.94 200 THR A O 1
ATOM 1610 N N . THR A 1 201 ? 21.731 8.978 -20.101 1.00 55.28 201 THR A N 1
ATOM 1611 C CA . THR A 1 201 ? 21.107 8.898 -21.435 1.00 55.28 201 THR A CA 1
ATOM 1612 C C . THR A 1 201 ? 21.041 10.270 -22.134 1.00 55.28 201 THR A C 1
ATOM 1614 O O . THR A 1 201 ? 20.345 10.424 -23.134 1.00 55.28 201 THR A O 1
ATOM 1617 N N . THR A 1 202 ? 21.757 11.266 -21.603 1.00 44.50 202 THR A N 1
ATOM 1618 C CA . THR A 1 202 ? 22.130 12.528 -22.273 1.00 44.50 202 THR A CA 1
ATOM 1619 C C . THR A 1 202 ? 23.542 12.426 -22.813 1.00 44.50 202 THR A C 1
ATOM 1621 O O . THR A 1 202 ? 23.753 12.835 -23.973 1.00 44.50 202 THR A O 1
#